Protein AF-0000000074837023 (afdb_homodimer)

Solvent-accessible surface area (backbone atoms only — not comparable to full-atom values): 20131 Å² total; per-residue (Å²): 62,35,28,20,35,27,49,53,94,82,29,24,7,16,4,21,32,37,63,45,97,86,69,46,64,49,58,41,27,22,24,38,68,49,92,62,50,49,68,52,24,35,52,50,10,46,48,52,44,51,52,53,37,54,75,68,62,51,42,69,46,55,38,35,31,54,47,59,70,60,39,35,33,75,70,62,76,37,86,73,73,54,73,86,48,37,56,49,53,55,44,47,54,58,57,54,67,73,31,82,40,77,44,74,39,74,38,59,61,86,79,41,52,58,18,43,24,36,2,46,42,24,14,68,41,58,96,73,61,57,70,45,52,76,46,78,36,73,60,68,68,64,74,53,58,86,71,58,65,73,58,88,50,54,92,53,29,59,56,50,40,31,71,66,61,72,46,75,60,90,83,50,48,76,64,48,43,46,51,44,36,60,58,46,71,71,80,62,36,29,21,35,28,47,55,95,83,29,24,8,15,3,20,32,37,63,44,96,87,68,48,64,51,59,42,27,24,24,39,68,49,92,62,51,50,69,51,23,34,52,49,9,46,46,52,44,51,53,52,37,53,75,69,61,51,44,70,46,55,40,36,31,55,49,60,69,61,39,36,34,75,70,64,76,37,86,74,73,53,74,85,49,37,58,48,53,55,43,48,54,57,57,53,67,74,32,81,40,77,45,76,39,73,38,60,62,88,79,40,52,60,17,42,23,36,2,45,43,23,15,67,42,56,96,74,60,58,70,47,50,75,46,78,36,73,60,67,68,63,73,53,58,86,72,59,66,72,61,88,49,53,92,52,30,59,56,48,40,33,70,61,60,72,47,76,62,91,84,52,47,74,65,47,43,47,51,44,36,57,56,48,69,67,89

Nearest PDB structures (foldseek):
  4e19-assembly2_B  TM=9.504E-01  e=1.879E-11  Halobacterium salinarum NRC-1
  3hst-assembly2_B  TM=9.254E-01  e=4.115E-10  Mycobacterium tuberculosis
  3aly-assembly1_A  TM=9.200E-01  e=8.902E-10  Sulfurisphaera tokodaii str. 7
  3hst-assembly4_D  TM=9.328E-01  e=3.020E-09  Mycobacterium tuberculosis
  2ehg-assembly1_A  TM=8.751E-01  e=1.828E-08  Sulfurisphaera tokodaii str. 7

InterPro domains:
  IPR002156 Ribonuclease H domain [PF13456] (14-121)
  IPR002156 Ribonuclease H domain [PS50879] (1-128)
  IPR012337 Ribonuclease H-like superfamily [SSF53098] (1-124)
  IPR036397 Ribonuclease H superfamily [G3DSA:3.30.420.10] (1-133)

Sequence (374 aa):
MYFDGASNIVGHGVGAVFISPDEKSFPITAKLSFNCTNNIAEYEACVMGLQAAIEKKYEVLEVYGDSALVIYQLRGEWETRDSKLVPYQKYISQLVEQFEKVKFQHLPREDNQIADALATLAAMFGAEVQPIIMGLRDSPAYCANVEEEVDGKPWYDDILQYMKHQQYPEHASENDKRLIRKLAIKTMYFDGASNIVGHGVGAVFISPDEKSFPITAKLSFNCTNNIAEYEACVMGLQAAIEKKYEVLEVYGDSALVIYQLRGEWETRDSKLVPYQKYISQLVEQFEKVKFQHLPREDNQIADALATLAAMFGAEVQPIIMGLRDSPAYCANVEEEVDGKPWYDDILQYMKHQQYPEHASENDKRLIRKLAIKT

Organism: Zingiber officinale (NCBI:txid94328)

Structure (mmCIF, N/CA/C/O backbone):
data_AF-0000000074837023-model_v1
#
loop_
_entity.id
_entity.type
_entity.pdbx_description
1 polymer 'RNase H type-1 domain-containing protein'
#
loop_
_atom_site.group_PDB
_atom_site.id
_atom_site.type_symbol
_atom_site.label_atom_id
_atom_site.label_alt_id
_atom_site.label_comp_id
_atom_site.label_asym_id
_atom_site.label_entity_id
_atom_site.label_seq_id
_atom_site.pdbx_PDB_ins_code
_atom_site.Cartn_x
_atom_site.Cartn_y
_atom_site.Cartn_z
_atom_site.occupancy
_atom_site.B_iso_or_equiv
_atom_site.auth_seq_id
_atom_site.auth_comp_id
_atom_site.auth_asym_id
_atom_site.auth_atom_id
_atom_site.pdbx_PDB_model_num
ATOM 1 N N . MET A 1 1 ? 9.844 -12.336 -7.59 1 95.62 1 MET A N 1
ATOM 2 C CA . MET A 1 1 ? 8.461 -11.898 -7.426 1 95.62 1 MET A CA 1
ATOM 3 C C . MET A 1 1 ? 7.977 -12.156 -6.004 1 95.62 1 MET A C 1
ATOM 5 O O . MET A 1 1 ? 8.188 -13.242 -5.457 1 95.62 1 MET A O 1
ATOM 9 N N . TYR A 1 2 ? 7.402 -11.156 -5.363 1 96.75 2 TYR A N 1
ATOM 10 C CA . TYR A 1 2 ? 6.758 -11.281 -4.059 1 96.75 2 TYR A CA 1
ATOM 11 C C . TYR A 1 2 ? 5.246 -11.18 -4.184 1 96.75 2 TYR A C 1
ATOM 13 O O . TYR A 1 2 ? 4.734 -10.359 -4.945 1 96.75 2 TYR A O 1
ATOM 21 N N . PHE A 1 3 ? 4.559 -12.039 -3.438 1 97.88 3 PHE A N 1
ATOM 22 C CA . PHE A 1 3 ? 3.104 -11.961 -3.533 1 97.88 3 PHE A CA 1
ATOM 23 C C . PHE A 1 3 ? 2.463 -12.109 -2.158 1 97.88 3 PHE A C 1
ATOM 25 O O . PHE A 1 3 ? 3.07 -12.656 -1.239 1 97.88 3 PHE A O 1
ATOM 32 N N . ASP A 1 4 ? 1.256 -11.562 -2.053 1 98.25 4 ASP A N 1
ATOM 33 C CA . ASP A 1 4 ? 0.465 -11.672 -0.832 1 98.25 4 ASP A CA 1
ATOM 34 C C . ASP A 1 4 ? -1.018 -11.445 -1.113 1 98.25 4 ASP A C 1
ATOM 36 O O . ASP A 1 4 ? -1.374 -10.766 -2.078 1 98.25 4 ASP A O 1
ATOM 40 N N . GLY A 1 5 ? -1.818 -12.109 -0.329 1 97.38 5 GLY A N 1
ATOM 41 C CA . GLY A 1 5 ? -3.254 -11.875 -0.341 1 97.38 5 GLY A CA 1
ATOM 42 C C . GLY A 1 5 ? -3.793 -11.398 0.993 1 97.38 5 GLY A C 1
ATOM 43 O O . GLY A 1 5 ? -3.23 -11.711 2.045 1 97.38 5 GLY A O 1
ATOM 44 N N . ALA A 1 6 ? -4.828 -10.641 0.851 1 95 6 ALA A N 1
ATOM 45 C CA . ALA A 1 6 ? -5.508 -10.156 2.047 1 95 6 ALA A CA 1
ATOM 46 C C . ALA A 1 6 ? -7.012 -10.391 1.957 1 95 6 ALA A C 1
ATOM 48 O O . ALA A 1 6 ? -7.633 -10.094 0.932 1 95 6 ALA A O 1
ATOM 49 N N . SER A 1 7 ? -7.535 -10.969 2.949 1 93.5 7 SER A N 1
ATOM 50 C CA . SER A 1 7 ? -8.977 -11.18 3.068 1 93.5 7 SER A CA 1
ATOM 51 C C . SER A 1 7 ? -9.492 -10.711 4.422 1 93.5 7 SER A C 1
ATOM 53 O O . SER A 1 7 ? -9.078 -11.227 5.465 1 93.5 7 SER A O 1
ATOM 55 N N . ASN A 1 8 ? -10.305 -9.719 4.379 1 85.94 8 ASN A N 1
ATOM 56 C CA . ASN A 1 8 ? -10.906 -9.188 5.598 1 85.94 8 ASN A CA 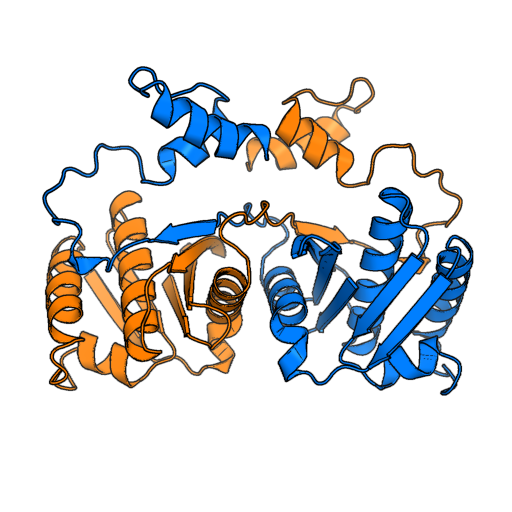1
ATOM 57 C C . ASN A 1 8 ? -12.391 -8.891 5.406 1 85.94 8 ASN A C 1
ATOM 59 O O . ASN A 1 8 ? -12.961 -9.227 4.371 1 85.94 8 ASN A O 1
ATOM 63 N N . ILE A 1 9 ? -12.992 -8.438 6.469 1 84.06 9 ILE A N 1
ATOM 64 C CA . ILE A 1 9 ? -14.422 -8.172 6.453 1 84.06 9 ILE A CA 1
ATOM 65 C C . ILE A 1 9 ? -14.734 -7.074 5.441 1 84.06 9 ILE A C 1
ATOM 67 O O . ILE A 1 9 ? -15.789 -7.094 4.801 1 84.06 9 ILE A O 1
ATOM 71 N N . VAL A 1 10 ? -13.812 -6.223 5.18 1 80.12 10 VAL A N 1
ATOM 72 C CA . VAL A 1 10 ? -14.047 -5.059 4.332 1 80.12 10 VAL A CA 1
ATOM 73 C C . VAL A 1 10 ? -13.852 -5.438 2.865 1 80.12 10 VAL A C 1
ATOM 75 O O . VAL A 1 10 ? -14.469 -4.844 1.978 1 80.12 10 VAL A O 1
ATOM 78 N N . GLY A 1 11 ? -13.023 -6.355 2.668 1 90.25 11 GLY A N 1
ATOM 79 C CA . GLY A 1 11 ? -12.789 -6.766 1.292 1 90.25 11 GLY A CA 1
ATOM 80 C C . GLY A 1 11 ? -11.633 -7.738 1.146 1 90.25 11 GLY A C 1
ATOM 81 O O . GLY A 1 11 ? -11.078 -8.203 2.143 1 90.25 11 GLY A O 1
ATOM 82 N N . HIS A 1 12 ? -11.414 -8.055 -0.143 1 93.62 12 HIS A N 1
ATOM 83 C CA . HIS A 1 12 ? -10.344 -8.977 -0.504 1 93.62 12 HIS A CA 1
ATOM 84 C C . HIS A 1 12 ? -9.453 -8.383 -1.595 1 93.62 12 HIS A C 1
ATOM 86 O O . HIS A 1 12 ? -9.953 -7.734 -2.52 1 93.62 12 HIS A O 1
ATOM 92 N N . GLY A 1 13 ? -8.203 -8.539 -1.397 1 94.62 13 GLY A N 1
ATOM 93 C CA . GLY A 1 13 ? -7.254 -7.984 -2.352 1 94.62 13 GLY A CA 1
ATOM 94 C C . GLY A 1 13 ? -5.984 -8.805 -2.475 1 94.62 13 GLY A C 1
ATOM 95 O O . GLY A 1 13 ? -5.668 -9.609 -1.596 1 94.62 13 GLY A O 1
ATOM 96 N N . VAL A 1 14 ? -5.352 -8.617 -3.615 1 95.69 14 VAL A N 1
ATOM 97 C CA . VAL A 1 14 ? -4.102 -9.328 -3.879 1 95.69 14 VAL A CA 1
ATOM 98 C C . VAL A 1 14 ? -3.029 -8.336 -4.324 1 95.69 14 VAL A C 1
ATOM 100 O O . VAL A 1 14 ? -3.342 -7.289 -4.895 1 95.69 14 VAL A O 1
ATOM 103 N N . GLY A 1 15 ? -1.823 -8.68 -3.965 1 95.44 15 GLY A N 1
ATOM 104 C CA . GLY A 1 15 ? -0.671 -7.875 -4.348 1 95.44 15 GLY A CA 1
ATOM 105 C C . GLY A 1 15 ? 0.524 -8.711 -4.766 1 95.44 15 GLY A C 1
ATOM 106 O O . GLY A 1 15 ? 0.758 -9.789 -4.215 1 95.44 15 GLY A O 1
ATOM 107 N N . ALA A 1 16 ? 1.227 -8.203 -5.766 1 94.38 16 ALA A N 1
ATOM 108 C CA . ALA A 1 16 ? 2.496 -8.797 -6.18 1 94.38 16 ALA A CA 1
ATOM 109 C C . ALA A 1 16 ? 3.469 -7.723 -6.66 1 94.38 16 ALA A C 1
ATOM 111 O O . ALA A 1 16 ? 3.049 -6.652 -7.109 1 94.38 16 ALA A O 1
ATOM 112 N N . VAL A 1 17 ? 4.758 -8 -6.469 1 92.56 17 VAL A N 1
ATOM 113 C CA . VAL A 1 17 ? 5.773 -7.066 -6.941 1 92.56 17 VAL A CA 1
ATOM 114 C C . VAL A 1 17 ? 6.941 -7.84 -7.551 1 92.56 17 VAL A C 1
ATOM 116 O O . VAL A 1 17 ? 7.414 -8.82 -6.973 1 92.56 17 VAL A O 1
ATOM 119 N N . PHE A 1 18 ? 7.273 -7.414 -8.781 1 91.38 18 PHE A N 1
ATOM 120 C CA . PHE A 1 18 ? 8.453 -7.965 -9.43 1 91.38 18 PHE A CA 1
ATOM 121 C C . PHE A 1 18 ? 9.68 -7.102 -9.156 1 91.38 18 PHE A C 1
ATOM 123 O O . PHE A 1 18 ? 9.602 -5.871 -9.211 1 91.38 18 PHE A O 1
ATOM 130 N N . ILE A 1 19 ? 10.688 -7.734 -8.805 1 87.69 19 ILE A N 1
ATOM 131 C CA . ILE A 1 19 ? 11.961 -7.035 -8.672 1 87.69 19 ILE A CA 1
ATOM 132 C C . ILE A 1 19 ? 12.938 -7.543 -9.734 1 87.69 19 ILE A C 1
ATOM 134 O O . ILE A 1 19 ? 13.289 -8.727 -9.75 1 87.69 19 ILE A O 1
ATOM 138 N N . SER A 1 20 ? 13.266 -6.609 -10.602 1 84.56 20 SER A N 1
ATOM 139 C CA . SER A 1 20 ? 14.219 -6.969 -11.648 1 84.56 20 SER A CA 1
ATOM 140 C C . SER A 1 20 ? 15.641 -7.031 -11.109 1 84.56 20 SER A C 1
ATOM 142 O O . SER A 1 20 ? 15.914 -6.57 -10 1 84.56 20 SER A O 1
ATOM 144 N N . PRO A 1 21 ? 16.516 -7.645 -11.945 1 82.5 21 PRO A N 1
ATOM 145 C CA . PRO A 1 21 ? 17.922 -7.688 -11.531 1 82.5 21 PRO A CA 1
ATOM 146 C C . PRO A 1 21 ? 18.516 -6.301 -11.312 1 82.5 21 PRO A C 1
ATOM 148 O O . PRO A 1 21 ? 19.438 -6.137 -10.5 1 82.5 21 PRO A O 1
ATOM 151 N N . ASP A 1 22 ? 18.047 -5.266 -11.953 1 78 22 ASP A N 1
ATOM 152 C CA . ASP A 1 22 ? 18.516 -3.895 -11.789 1 78 22 ASP A CA 1
ATO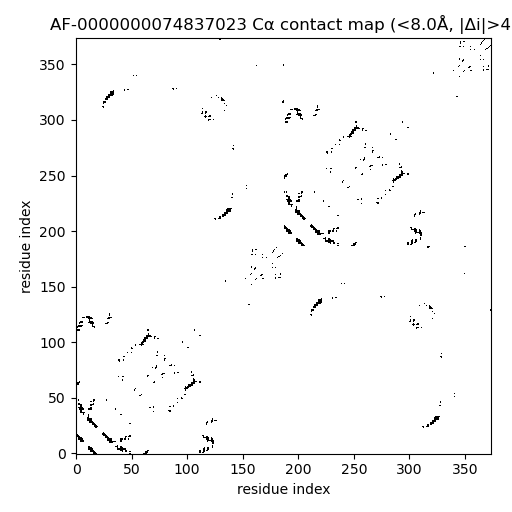M 153 C C . ASP A 1 22 ? 17.781 -3.193 -10.648 1 78 22 ASP A C 1
ATOM 155 O O . ASP A 1 22 ? 17.844 -1.968 -10.531 1 78 22 ASP A O 1
ATOM 159 N N . GLU A 1 23 ? 17.016 -3.953 -9.898 1 76 23 GLU A N 1
ATOM 160 C CA . GLU A 1 23 ? 16.375 -3.512 -8.656 1 76 23 GLU A CA 1
ATOM 161 C C . GLU A 1 23 ? 15.203 -2.578 -8.938 1 76 23 GLU A C 1
ATOM 163 O O . GLU A 1 23 ? 14.891 -1.708 -8.125 1 76 23 GLU A O 1
ATOM 168 N N . LYS A 1 24 ? 14.773 -2.725 -10.156 1 76.75 24 LYS A N 1
ATOM 169 C CA . LYS A 1 24 ? 13.523 -2.018 -10.445 1 76.75 24 LYS A CA 1
ATOM 170 C C . LYS A 1 24 ? 12.312 -2.822 -9.984 1 76.75 24 LYS A C 1
ATOM 172 O O . LYS A 1 24 ? 12.281 -4.043 -10.148 1 76.75 24 LYS A O 1
ATOM 177 N N . SER A 1 25 ? 11.43 -2.08 -9.359 1 82.94 25 SER A N 1
ATOM 178 C CA . SER A 1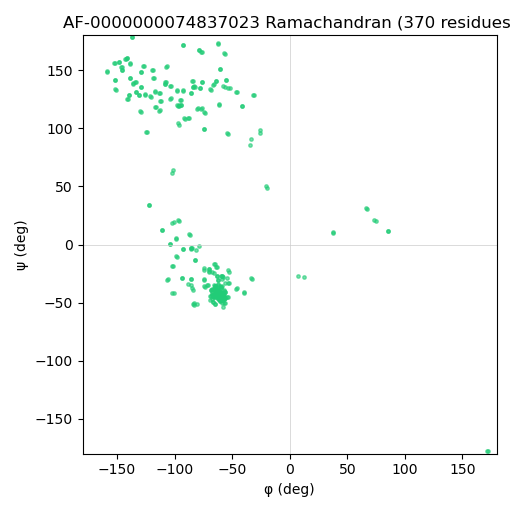 25 ? 10.242 -2.746 -8.836 1 82.94 25 SER A CA 1
ATOM 179 C C . SER A 1 25 ? 9.023 -2.488 -9.711 1 82.94 25 SER A C 1
ATOM 181 O O . SER A 1 25 ? 8.844 -1.378 -10.219 1 82.94 25 SER A O 1
ATOM 183 N N . PHE A 1 26 ? 8.242 -3.521 -9.969 1 83.44 26 PHE A N 1
ATOM 184 C CA . PHE A 1 26 ? 7.008 -3.449 -10.742 1 83.44 26 PHE A CA 1
ATOM 185 C C . PHE A 1 26 ? 5.836 -4 -9.93 1 83.44 26 PHE A C 1
ATOM 187 O O . PHE A 1 26 ? 5.605 -5.211 -9.914 1 83.44 26 PHE A O 1
ATOM 194 N N . PRO A 1 27 ? 5.09 -3.053 -9.297 1 87.25 27 PRO A N 1
ATOM 195 C CA . PRO A 1 27 ? 3.973 -3.506 -8.469 1 87.25 27 PRO A CA 1
ATOM 196 C C . PRO A 1 27 ? 2.697 -3.738 -9.273 1 87.25 27 PRO A C 1
ATOM 198 O O . PRO A 1 27 ? 2.416 -2.998 -10.219 1 87.25 27 PRO A O 1
ATOM 201 N N . ILE A 1 28 ? 1.994 -4.816 -8.883 1 87.06 28 ILE A N 1
ATOM 202 C CA . ILE A 1 28 ? 0.659 -5.07 -9.414 1 87.06 28 ILE A CA 1
ATOM 203 C C . ILE A 1 28 ? -0.287 -5.441 -8.273 1 87.06 28 ILE A C 1
ATOM 205 O O . ILE A 1 28 ? 0.116 -6.102 -7.316 1 87.06 28 ILE A O 1
ATOM 209 N N . THR A 1 29 ? -1.469 -4.934 -8.359 1 90.06 29 THR A N 1
ATOM 210 C CA . THR A 1 29 ? -2.455 -5.203 -7.316 1 90.06 29 THR A CA 1
ATOM 211 C C . THR A 1 29 ? -3.857 -5.293 -7.91 1 90.06 29 THR A C 1
ATOM 213 O O . THR A 1 29 ? -4.105 -4.797 -9.008 1 90.06 29 THR A O 1
ATOM 216 N N . ALA A 1 30 ? -4.738 -6.09 -7.184 1 88.44 30 ALA A N 1
ATOM 217 C CA . ALA A 1 30 ? -6.105 -6.246 -7.676 1 88.44 30 ALA A CA 1
ATOM 218 C C . ALA A 1 30 ? -7.074 -6.516 -6.527 1 88.44 30 ALA A C 1
ATOM 220 O O . ALA A 1 30 ? -6.734 -7.223 -5.574 1 88.44 30 ALA A O 1
ATOM 221 N N . LYS A 1 31 ? -8.211 -5.922 -6.691 1 89.06 31 LYS A N 1
ATOM 222 C CA . LYS A 1 31 ? -9.305 -6.25 -5.781 1 89.06 31 LYS A CA 1
ATOM 223 C C . LYS A 1 31 ? -10.047 -7.496 -6.238 1 89.06 31 LYS A C 1
ATOM 225 O O . LYS A 1 31 ? -10.305 -7.672 -7.434 1 89.06 31 LYS A O 1
ATOM 230 N N . LEU A 1 32 ? -10.328 -8.367 -5.289 1 90.81 32 LEU A N 1
ATOM 231 C CA . LEU A 1 32 ? -11.164 -9.531 -5.555 1 90.81 32 LEU A CA 1
ATOM 232 C C . LEU A 1 32 ? -12.625 -9.242 -5.207 1 90.81 32 LEU A C 1
ATOM 234 O O . LEU A 1 32 ? -12.953 -8.984 -4.047 1 90.81 32 LEU A O 1
ATOM 238 N N . SER A 1 33 ? -13.461 -9.336 -6.152 1 86.94 33 SER A N 1
ATOM 239 C CA . SER A 1 33 ? -14.867 -9 -5.945 1 86.94 33 SER A CA 1
ATOM 240 C C . SER A 1 33 ? -15.695 -10.242 -5.645 1 86.94 33 SER A C 1
ATOM 242 O O . SER A 1 33 ? -16.875 -10.297 -5.984 1 86.94 33 SER A O 1
ATOM 244 N N . PHE A 1 34 ? -15.109 -11.25 -5.246 1 87.88 34 PHE A N 1
ATOM 245 C CA . PHE A 1 34 ? -15.773 -12.453 -4.781 1 87.88 34 PHE A CA 1
ATOM 246 C C . PHE A 1 34 ? -15.281 -12.852 -3.396 1 87.88 34 PHE A C 1
ATOM 248 O O . PHE A 1 34 ? -14.18 -12.469 -2.992 1 87.88 34 PHE A O 1
ATOM 255 N N . ASN A 1 35 ? -16.156 -13.531 -2.711 1 89.06 35 ASN A N 1
ATOM 256 C CA . ASN A 1 35 ? -15.789 -13.953 -1.363 1 89.06 35 ASN A CA 1
ATOM 257 C C . ASN A 1 35 ? -14.688 -15.016 -1.388 1 89.06 35 ASN A C 1
ATOM 259 O O . ASN A 1 35 ? -14.719 -15.93 -2.211 1 89.06 35 ASN A O 1
ATOM 263 N N . CYS A 1 36 ? -13.75 -14.758 -0.562 1 91 36 CYS A N 1
ATOM 264 C CA . CYS A 1 36 ? -12.711 -15.781 -0.47 1 91 36 CYS A CA 1
ATOM 265 C C . CYS A 1 36 ? -12.062 -15.781 0.911 1 91 36 CYS A C 1
ATOM 267 O O . CYS A 1 36 ? -12.211 -14.82 1.668 1 91 36 CYS A O 1
ATOM 269 N N . THR A 1 37 ? -11.5 -16.922 1.252 1 93.75 37 THR A N 1
ATOM 270 C CA . THR A 1 37 ? -10.719 -17.078 2.475 1 93.75 37 THR A CA 1
ATOM 271 C C . THR A 1 37 ? -9.32 -16.5 2.291 1 93.75 37 THR A C 1
ATOM 273 O O . THR A 1 37 ? -8.914 -16.203 1.17 1 93.75 37 THR A O 1
ATOM 276 N N . ASN A 1 38 ? -8.617 -16.344 3.418 1 95.12 38 ASN A N 1
ATOM 277 C CA . ASN A 1 38 ? -7.242 -15.867 3.348 1 95.12 38 ASN A CA 1
ATOM 278 C C . ASN A 1 38 ? -6.379 -16.75 2.457 1 95.12 38 ASN A C 1
ATOM 280 O O . ASN A 1 38 ? -5.582 -16.25 1.66 1 95.12 38 ASN A O 1
ATOM 284 N N . ASN A 1 39 ? -6.578 -18.094 2.566 1 96.56 39 ASN A N 1
ATOM 285 C CA . ASN A 1 39 ? -5.809 -19.016 1.743 1 96.56 39 ASN A CA 1
ATOM 286 C C . ASN A 1 39 ? -6.113 -18.844 0.26 1 96.56 39 ASN A C 1
ATOM 288 O O . ASN A 1 39 ? -5.207 -18.859 -0.573 1 96.56 39 ASN A O 1
ATOM 292 N N . ILE A 1 40 ? -7.309 -18.656 -0.04 1 96.5 40 ILE A N 1
ATOM 293 C CA . ILE A 1 40 ? -7.703 -18.422 -1.426 1 96.5 40 ILE A CA 1
ATOM 294 C C . ILE A 1 40 ? -7.078 -17.125 -1.939 1 96.5 40 ILE A C 1
ATOM 296 O O . ILE A 1 40 ? -6.562 -17.094 -3.061 1 96.5 40 ILE A O 1
ATOM 300 N N . ALA A 1 41 ? -7.141 -16.109 -1.129 1 97.38 41 ALA A N 1
ATOM 301 C CA . ALA A 1 41 ? -6.535 -14.836 -1.523 1 97.38 41 ALA A CA 1
ATOM 302 C C . ALA A 1 41 ? -5.047 -15.008 -1.826 1 97.38 41 ALA A C 1
ATOM 304 O O . ALA A 1 41 ? -4.531 -14.422 -2.781 1 97.38 41 ALA A O 1
ATOM 305 N N . GLU A 1 42 ? -4.402 -15.742 -1.002 1 97.94 42 GLU A N 1
ATOM 306 C CA . GLU A 1 42 ? -2.982 -16 -1.225 1 97.94 42 GLU A CA 1
ATOM 307 C C . GLU A 1 42 ? -2.754 -16.719 -2.557 1 97.94 42 GLU A C 1
ATOM 309 O O . GLU A 1 42 ? -1.864 -16.344 -3.322 1 97.94 42 GLU A O 1
ATOM 314 N N . TYR A 1 43 ? -3.502 -17.719 -2.889 1 97.75 43 TYR A N 1
ATOM 315 C CA . TYR A 1 43 ? -3.408 -18.422 -4.168 1 97.75 43 TYR A CA 1
ATOM 316 C C . TYR A 1 43 ? -3.68 -17.469 -5.328 1 97.75 43 TYR A C 1
ATOM 318 O O . TYR A 1 43 ? -2.967 -17.484 -6.332 1 97.75 43 TYR A O 1
ATOM 326 N N . GLU A 1 44 ? -4.719 -16.672 -5.156 1 96.69 44 GLU A N 1
ATOM 327 C CA . GLU A 1 44 ? -5.066 -15.688 -6.176 1 96.69 44 GLU A CA 1
ATOM 328 C C . GLU A 1 44 ? -3.898 -14.75 -6.453 1 96.69 44 GLU A C 1
ATOM 330 O O . GLU A 1 44 ? -3.629 -14.406 -7.605 1 96.69 44 GLU A O 1
ATOM 335 N N . ALA A 1 45 ? -3.293 -14.305 -5.383 1 97.62 45 ALA A N 1
ATOM 336 C CA . ALA A 1 45 ? -2.15 -13.406 -5.523 1 97.62 45 ALA A CA 1
ATOM 337 C C . ALA A 1 45 ? -1.023 -14.07 -6.312 1 97.62 45 ALA A C 1
ATOM 339 O O . ALA A 1 45 ? -0.416 -13.445 -7.184 1 97.62 45 ALA A O 1
ATOM 340 N N . CYS A 1 46 ? -0.728 -15.305 -5.996 1 97.75 46 CYS A N 1
ATOM 341 C CA . CYS A 1 46 ? 0.304 -16.047 -6.703 1 97.75 46 CYS A CA 1
ATOM 342 C C . CYS A 1 46 ? -0.037 -16.188 -8.188 1 97.75 46 CYS A C 1
ATOM 344 O O . CYS A 1 46 ? 0.809 -15.93 -9.047 1 97.75 46 CYS A O 1
ATOM 346 N N . VAL A 1 47 ? -1.25 -16.516 -8.469 1 96.75 47 VAL A N 1
ATOM 347 C CA . VAL A 1 47 ? -1.702 -16.672 -9.852 1 96.75 47 VAL A CA 1
ATOM 348 C C . VAL A 1 47 ? -1.526 -15.359 -10.609 1 96.75 47 VAL A C 1
ATOM 350 O O . VAL A 1 47 ? -0.997 -15.344 -11.719 1 96.75 47 VAL A O 1
ATOM 353 N N . MET A 1 48 ? -1.972 -14.273 -9.977 1 93.94 48 MET A N 1
ATOM 354 C CA . MET A 1 48 ? -1.85 -12.969 -10.625 1 93.94 48 MET A CA 1
ATOM 355 C C . MET A 1 48 ? -0.398 -12.68 -10.992 1 93.94 48 MET A C 1
ATOM 357 O O . MET A 1 48 ? -0.115 -12.227 -12.102 1 93.94 48 MET A O 1
ATOM 361 N N . GLY A 1 49 ? 0.436 -12.938 -10.039 1 95.31 49 GLY A N 1
ATOM 362 C CA . GLY A 1 49 ? 1.852 -12.734 -10.305 1 95.31 49 GLY A CA 1
ATOM 363 C C . GLY A 1 49 ? 2.375 -13.586 -11.438 1 95.31 49 GLY A C 1
ATOM 364 O O . GLY A 1 49 ? 3.086 -13.094 -12.32 1 95.31 49 GLY A O 1
ATOM 365 N N . LEU A 1 50 ? 2.043 -14.867 -11.43 1 96 50 LEU A N 1
ATOM 366 C CA . LEU A 1 50 ? 2.51 -15.789 -12.461 1 96 50 LEU A CA 1
ATOM 367 C C . LEU A 1 50 ? 1.972 -15.383 -13.836 1 96 50 LEU A C 1
ATOM 369 O O . LEU A 1 50 ? 2.709 -15.391 -14.82 1 96 50 LEU A O 1
ATOM 373 N N . GLN A 1 51 ? 0.727 -15.031 -13.867 1 93 51 GLN A N 1
ATOM 374 C CA . GLN A 1 51 ? 0.129 -14.594 -15.125 1 93 51 GLN A CA 1
ATOM 375 C C . GLN A 1 51 ? 0.842 -13.359 -15.672 1 93 51 GLN A C 1
ATOM 377 O O . GLN A 1 51 ? 1.137 -13.289 -16.875 1 93 51 GLN A O 1
ATOM 382 N N . ALA A 1 52 ? 1.055 -12.43 -14.812 1 89.31 52 ALA A N 1
ATOM 383 C CA . ALA A 1 52 ? 1.759 -11.219 -15.227 1 89.31 52 ALA A CA 1
ATOM 384 C C . ALA A 1 52 ? 3.162 -11.547 -15.727 1 89.31 52 ALA A C 1
ATOM 386 O O . ALA A 1 52 ? 3.629 -10.961 -16.703 1 89.31 52 ALA A O 1
ATOM 387 N N . ALA A 1 53 ? 3.82 -12.438 -15.062 1 93.31 53 ALA A N 1
ATOM 388 C CA . ALA A 1 53 ? 5.168 -12.844 -15.461 1 93.31 53 ALA A CA 1
ATOM 389 C C . ALA A 1 53 ? 5.16 -13.484 -16.844 1 93.31 53 ALA A C 1
ATOM 391 O O . ALA A 1 53 ? 6.062 -13.25 -17.656 1 93.31 53 ALA A O 1
ATOM 392 N N . ILE A 1 54 ? 4.207 -14.32 -17.078 1 92.06 54 ILE A N 1
ATOM 393 C CA . ILE A 1 54 ? 4.066 -14.969 -18.375 1 92.06 54 ILE A CA 1
ATOM 394 C C . ILE A 1 54 ? 3.861 -13.914 -19.469 1 92.06 54 ILE A C 1
ATOM 396 O O . ILE A 1 54 ? 4.484 -13.977 -20.531 1 92.06 54 ILE A O 1
ATOM 400 N N . GLU A 1 55 ? 3.049 -12.945 -19.156 1 86.31 55 GLU A N 1
ATOM 401 C CA . GLU A 1 55 ? 2.787 -11.859 -20.094 1 86.31 55 GLU A CA 1
ATOM 402 C C . GLU A 1 55 ? 4.062 -11.078 -20.406 1 86.31 55 GLU A C 1
ATOM 404 O O . GLU A 1 55 ? 4.254 -10.609 -21.516 1 86.31 55 GLU A O 1
ATOM 409 N N . LYS A 1 56 ? 4.863 -10.984 -19.438 1 86.38 56 LYS A N 1
ATOM 410 C CA . LYS A 1 56 ? 6.113 -10.242 -19.594 1 86.38 56 LYS A CA 1
ATOM 411 C C . LYS A 1 56 ? 7.211 -11.133 -20.172 1 86.38 56 LYS A C 1
ATOM 413 O O . LYS A 1 56 ? 8.336 -10.68 -20.391 1 86.38 56 LYS A O 1
ATOM 418 N N . LYS A 1 57 ? 6.91 -12.391 -20.359 1 92 57 LYS A N 1
ATOM 419 C CA . LYS A 1 57 ? 7.773 -13.391 -20.969 1 92 57 LYS A CA 1
ATOM 420 C C . LYS A 1 57 ? 9.008 -13.664 -20.109 1 92 57 LYS A C 1
ATOM 422 O O . LYS A 1 57 ? 10.109 -13.844 -20.641 1 92 57 LYS A O 1
ATOM 427 N N . TYR A 1 58 ? 8.82 -13.531 -18.875 1 92 58 TYR A N 1
ATOM 428 C CA . TYR A 1 58 ? 9.883 -13.992 -17.984 1 92 58 TYR A CA 1
ATOM 429 C C . TYR A 1 58 ? 10.039 -15.508 -18.062 1 92 58 TYR A C 1
ATOM 431 O O . TYR A 1 58 ? 9.055 -16.234 -18.141 1 92 58 TYR A O 1
ATOM 439 N N . GLU A 1 59 ? 11.25 -15.977 -18.109 1 95.19 59 GLU A N 1
ATOM 440 C CA . GLU A 1 59 ? 11.508 -17.406 -18.266 1 95.19 59 GLU A CA 1
ATOM 441 C C . GLU A 1 59 ? 11.859 -18.062 -16.938 1 95.19 59 GLU A C 1
ATOM 443 O O . GLU A 1 59 ? 11.539 -19.219 -16.703 1 95.19 59 GLU A O 1
ATOM 448 N N . VAL A 1 60 ? 12.664 -17.359 -16.188 1 96.38 60 VAL A N 1
ATOM 449 C CA . VAL A 1 60 ? 13.094 -17.828 -14.883 1 96.38 60 VAL A CA 1
ATOM 450 C C . VAL A 1 60 ? 12.516 -16.938 -13.789 1 96.38 60 VAL A C 1
ATOM 452 O O . VAL A 1 60 ? 12.617 -15.711 -13.867 1 96.38 60 VAL A O 1
ATOM 455 N N . LEU A 1 61 ? 11.906 -17.562 -12.766 1 96.88 61 LEU A N 1
ATOM 456 C CA . LEU A 1 61 ? 11.211 -16.766 -11.75 1 96.88 61 LEU A CA 1
ATOM 457 C C . LEU A 1 61 ? 11.43 -17.359 -10.359 1 96.88 61 LEU A C 1
ATOM 459 O O . LEU A 1 61 ? 11.281 -18.578 -10.164 1 96.88 61 LEU A O 1
ATOM 463 N N . GLU A 1 62 ? 11.922 -16.547 -9.461 1 97.56 62 GLU A N 1
ATOM 464 C CA . GLU A 1 62 ? 11.867 -16.891 -8.039 1 97.56 62 GLU A CA 1
ATOM 465 C C . GLU A 1 62 ? 10.648 -16.266 -7.371 1 97.56 62 GLU A C 1
ATOM 467 O O . GLU A 1 62 ? 10.461 -15.055 -7.41 1 97.56 62 GLU A O 1
ATOM 472 N N . VAL A 1 63 ? 9.836 -17.109 -6.738 1 98.31 63 VAL A N 1
ATOM 473 C CA . VAL A 1 63 ? 8.555 -16.688 -6.188 1 98.31 63 VAL A CA 1
ATOM 474 C C . VAL A 1 63 ? 8.602 -16.75 -4.664 1 98.31 63 VAL A C 1
ATOM 476 O O . VAL A 1 63 ? 8.852 -17.797 -4.086 1 98.31 63 VAL A O 1
ATOM 479 N N . TYR A 1 64 ? 8.32 -15.594 -4.027 1 98.19 64 TYR A N 1
ATOM 480 C CA . TYR A 1 64 ? 8.383 -15.492 -2.574 1 98.19 64 TYR A CA 1
ATOM 481 C C . TYR A 1 64 ? 7.012 -15.172 -1.992 1 98.19 64 TYR A C 1
ATOM 483 O O . TYR A 1 64 ? 6.328 -14.258 -2.465 1 98.19 64 TYR A O 1
ATOM 491 N N . GLY A 1 65 ? 6.562 -15.867 -0.997 1 98.19 65 GLY A N 1
ATOM 492 C CA . GLY A 1 65 ? 5.348 -15.625 -0.233 1 98.19 65 GLY A CA 1
ATOM 493 C C . GLY A 1 65 ? 5.516 -15.891 1.252 1 98.19 65 GLY A C 1
ATOM 494 O O . GLY A 1 65 ? 6.418 -16.625 1.66 1 98.19 65 GLY A O 1
ATOM 495 N N . ASP A 1 66 ? 4.613 -15.32 2.07 1 97.62 66 ASP A N 1
ATOM 496 C CA . ASP A 1 66 ? 4.793 -15.484 3.508 1 97.62 66 ASP A CA 1
ATOM 497 C C . ASP A 1 66 ? 3.816 -16.516 4.066 1 97.62 66 ASP A C 1
ATOM 499 O O . ASP A 1 66 ? 3.797 -16.766 5.273 1 97.62 66 ASP A O 1
ATOM 503 N N . SER A 1 67 ? 3.008 -17.094 3.283 1 97.38 67 SER A N 1
ATOM 504 C CA . SER A 1 67 ? 2.141 -18.203 3.689 1 97.38 67 SER A CA 1
ATOM 505 C C . SER A 1 67 ? 2.844 -19.547 3.531 1 97.38 67 SER A C 1
ATOM 507 O O . SER A 1 67 ? 3.004 -20.031 2.414 1 97.38 67 SER A O 1
ATOM 509 N N . ALA A 1 68 ? 3.158 -20.109 4.637 1 96.75 68 ALA A N 1
ATOM 510 C CA . ALA A 1 68 ? 3.809 -21.406 4.602 1 96.75 68 ALA A CA 1
ATOM 511 C C . ALA A 1 68 ? 2.92 -22.453 3.924 1 96.75 68 ALA A C 1
ATOM 513 O O . ALA A 1 68 ? 3.395 -23.234 3.104 1 96.75 68 ALA A O 1
ATOM 514 N N . LEU A 1 69 ? 1.676 -22.391 4.227 1 96.81 69 LEU A N 1
ATOM 515 C CA . LEU A 1 69 ? 0.731 -23.344 3.652 1 96.81 69 LEU A CA 1
ATOM 516 C C . LEU A 1 69 ? 0.768 -23.297 2.129 1 96.81 69 LEU A C 1
ATOM 518 O O . LEU A 1 69 ? 0.943 -24.328 1.475 1 96.81 69 LEU A O 1
ATOM 522 N N . VAL A 1 70 ? 0.678 -22.188 1.569 1 97.5 70 VAL A N 1
ATOM 523 C CA . VAL A 1 70 ? 0.599 -22.016 0.122 1 97.5 70 VAL A CA 1
ATOM 524 C C . VAL A 1 70 ? 1.932 -22.391 -0.517 1 97.5 70 VAL A C 1
ATOM 526 O O . VAL A 1 70 ? 1.966 -23.141 -1.496 1 97.5 70 VAL A O 1
ATOM 529 N N . ILE A 1 71 ? 3.029 -21.938 0.077 1 98.25 71 ILE A N 1
ATOM 530 C CA . ILE A 1 71 ? 4.348 -22.172 -0.507 1 98.25 71 ILE A CA 1
ATOM 531 C C . ILE A 1 71 ? 4.672 -23.656 -0.491 1 98.25 71 ILE A C 1
ATOM 533 O O . ILE A 1 71 ? 5.102 -24.219 -1.503 1 98.25 71 ILE A O 1
ATOM 537 N N . TYR A 1 72 ? 4.434 -24.328 0.58 1 97.94 72 TYR A N 1
ATOM 538 C CA . TYR A 1 72 ? 4.812 -25.734 0.682 1 97.94 72 TYR A CA 1
ATOM 539 C C . TYR A 1 72 ? 3.869 -26.609 -0.134 1 97.94 72 TYR A C 1
ATOM 541 O O . TYR A 1 72 ? 4.273 -27.656 -0.645 1 97.94 72 TYR A O 1
ATOM 549 N N . GLN A 1 73 ? 2.676 -26.188 -0.25 1 97.69 73 GLN A N 1
ATOM 550 C CA . GLN A 1 73 ? 1.77 -26.875 -1.158 1 97.69 73 GLN A CA 1
ATOM 551 C C . GLN A 1 73 ? 2.225 -26.734 -2.607 1 97.69 73 GLN A C 1
ATOM 553 O O . GLN A 1 73 ? 2.23 -27.703 -3.363 1 97.69 73 GLN A O 1
ATOM 558 N N . LEU A 1 74 ? 2.643 -25.562 -3.002 1 97.12 74 LEU A N 1
ATOM 559 C CA . LEU A 1 74 ? 3.057 -25.312 -4.375 1 97.12 74 LEU A CA 1
ATOM 560 C C . LEU A 1 74 ? 4.375 -26.016 -4.691 1 97.12 74 LEU A C 1
ATOM 562 O O . LEU A 1 74 ? 4.645 -26.344 -5.844 1 97.12 74 LEU A O 1
ATOM 566 N N . ARG A 1 75 ? 5.148 -26.312 -3.678 1 96.69 75 ARG A N 1
ATOM 567 C CA . ARG A 1 75 ? 6.387 -27.062 -3.842 1 96.69 75 ARG A CA 1
ATOM 568 C C . ARG A 1 75 ? 6.113 -28.562 -3.904 1 96.69 75 ARG A C 1
ATOM 570 O O . ARG A 1 75 ? 7.016 -29.359 -4.18 1 96.69 75 ARG A O 1
ATOM 577 N N . GLY A 1 76 ? 4.961 -28.906 -3.557 1 95.44 76 GLY A N 1
ATOM 578 C CA . GLY A 1 76 ? 4.602 -30.312 -3.559 1 95.44 76 GLY A CA 1
ATOM 579 C C . GLY A 1 76 ? 4.988 -31.031 -2.279 1 95.44 76 GLY A C 1
ATOM 580 O O . GLY A 1 76 ? 4.934 -32.25 -2.211 1 95.44 76 GLY A O 1
ATOM 581 N N . GLU A 1 77 ? 5.355 -30.312 -1.262 1 96.31 77 GLU A N 1
ATOM 582 C CA . GLU A 1 77 ? 5.758 -30.891 0.013 1 96.31 77 GLU A CA 1
ATOM 583 C C . GLU A 1 77 ? 4.547 -31.188 0.896 1 96.31 77 GLU A C 1
ATOM 585 O O . GLU A 1 77 ? 4.562 -32.125 1.689 1 96.31 77 GLU A O 1
ATOM 590 N N . TRP A 1 78 ? 3.592 -30.297 0.873 1 96.62 78 TRP A N 1
ATOM 591 C CA . TRP A 1 78 ? 2.324 -30.516 1.566 1 96.62 78 TRP A CA 1
ATOM 592 C C . TRP A 1 78 ? 1.202 -30.797 0.575 1 96.62 78 TRP A C 1
ATOM 594 O O . TRP A 1 78 ? 1.136 -30.188 -0.493 1 96.62 78 TRP A O 1
ATOM 604 N N . GLU A 1 79 ? 0.347 -31.688 0.857 1 95.12 79 GLU A N 1
ATOM 605 C CA . GLU A 1 79 ? -0.794 -32.031 0.007 1 95.12 79 GLU A CA 1
ATOM 606 C C . GLU A 1 79 ? -1.89 -30.953 0.125 1 95.12 79 GLU A C 1
ATOM 608 O O . GLU A 1 79 ? -2.145 -30.438 1.214 1 95.12 79 GLU A O 1
ATOM 613 N N . THR A 1 80 ? -2.475 -30.656 -1.037 1 95.31 80 THR A N 1
ATOM 614 C CA . THR A 1 80 ? -3.643 -29.781 -1.044 1 95.31 80 THR A CA 1
ATOM 615 C C . THR A 1 80 ? -4.93 -30.594 -0.963 1 95.31 80 THR A C 1
ATOM 617 O O . THR A 1 80 ? -5.383 -31.141 -1.966 1 95.31 80 THR A O 1
ATOM 620 N N . ARG A 1 81 ? -5.594 -30.531 0.17 1 93.31 81 ARG A N 1
ATOM 621 C CA . ARG A 1 81 ? -6.75 -31.391 0.38 1 93.31 81 ARG A CA 1
ATOM 622 C C . ARG A 1 81 ? -8.047 -30.594 0.292 1 93.31 81 ARG A C 1
ATOM 624 O O . ARG A 1 81 ? -9.102 -31.141 -0.041 1 93.31 81 ARG A O 1
ATOM 631 N N . ASP A 1 82 ? -7.906 -29.359 0.685 1 93.88 82 ASP A N 1
ATOM 632 C CA . ASP A 1 82 ? -9.094 -28.516 0.625 1 93.88 82 ASP A CA 1
ATOM 633 C C . ASP A 1 82 ? -9.609 -28.391 -0.807 1 93.88 82 ASP A C 1
ATOM 635 O O . ASP A 1 82 ? -8.906 -27.906 -1.69 1 93.88 82 ASP A O 1
ATOM 639 N N . SER A 1 83 ? -10.82 -28.797 -1.041 1 94.56 83 SER A N 1
ATOM 640 C CA . SER A 1 83 ? -11.414 -28.844 -2.375 1 94.56 83 SER A CA 1
ATOM 641 C C . SER A 1 83 ? -11.438 -27.469 -3.014 1 94.56 83 SER A C 1
ATOM 643 O O . SER A 1 83 ? -11.414 -27.344 -4.242 1 94.56 83 SER A O 1
ATOM 645 N N . LYS A 1 84 ? -11.484 -26.469 -2.17 1 93.69 84 LYS A N 1
ATOM 646 C CA . LYS A 1 84 ? -11.531 -25.109 -2.689 1 93.69 84 LYS A CA 1
ATOM 647 C C . LYS A 1 84 ? -10.172 -24.672 -3.229 1 93.69 84 LYS A C 1
ATOM 649 O O . LYS A 1 84 ? -10.078 -23.75 -4.039 1 93.69 84 LYS A O 1
ATOM 654 N N . LEU A 1 85 ? -9.117 -25.359 -2.785 1 96.56 85 LEU A N 1
ATOM 655 C CA . LEU A 1 85 ? -7.766 -24.938 -3.146 1 96.56 85 LEU A CA 1
ATOM 656 C C . LEU A 1 85 ? -7.199 -25.828 -4.25 1 96.56 85 LEU A C 1
ATOM 658 O O . LEU A 1 85 ? -6.277 -25.422 -4.965 1 96.56 85 LEU A O 1
ATOM 662 N N . VAL A 1 86 ? -7.754 -26.969 -4.445 1 96.25 86 VAL A N 1
ATOM 663 C CA . VAL A 1 86 ? -7.246 -27.953 -5.402 1 96.25 86 VAL A CA 1
ATOM 664 C C . VAL A 1 86 ? -7.254 -27.344 -6.805 1 96.25 86 VAL A C 1
ATOM 666 O O . VAL A 1 86 ? -6.262 -27.453 -7.531 1 96.25 86 VAL A O 1
ATOM 669 N N . PRO A 1 87 ? -8.375 -26.703 -7.18 1 95.31 87 PRO A N 1
ATOM 670 C CA . PRO A 1 87 ? -8.367 -26.125 -8.523 1 95.31 87 PRO A CA 1
ATOM 671 C C . PRO A 1 87 ? -7.254 -25.094 -8.703 1 95.31 87 PRO A C 1
ATOM 673 O O . PRO A 1 87 ? -6.699 -24.953 -9.797 1 95.31 87 PRO A O 1
ATOM 676 N N . TYR A 1 88 ? -6.961 -24.328 -7.715 1 95.88 88 TYR A N 1
ATOM 677 C CA . TYR A 1 88 ? -5.879 -23.344 -7.789 1 95.88 88 TYR A CA 1
ATOM 678 C C . TYR A 1 88 ? -4.535 -24.047 -7.977 1 95.88 88 TYR A C 1
ATOM 680 O O . TYR A 1 88 ? -3.707 -23.594 -8.773 1 95.88 88 TYR A O 1
ATOM 688 N N . GLN A 1 89 ? -4.359 -25.062 -7.223 1 95.69 89 GLN A N 1
ATOM 689 C CA . GLN A 1 89 ? -3.115 -25.812 -7.32 1 95.69 89 GLN A CA 1
ATOM 690 C C . GLN A 1 89 ? -2.906 -26.344 -8.734 1 95.69 89 GLN A C 1
ATOM 692 O O . GLN A 1 89 ? -1.811 -26.234 -9.289 1 95.69 89 GLN A O 1
ATOM 697 N N . LYS A 1 90 ? -3.867 -26.922 -9.281 1 94.56 90 LYS A N 1
ATOM 698 C CA . LYS A 1 90 ? -3.799 -27.438 -10.641 1 94.56 90 LYS A CA 1
ATOM 699 C C . LYS A 1 90 ? -3.504 -26.328 -11.641 1 94.56 90 LYS A C 1
ATOM 701 O O . LYS A 1 90 ? -2.666 -26.5 -12.531 1 94.56 90 LYS A O 1
ATOM 706 N N . TYR A 1 91 ? -4.195 -25.281 -11.453 1 94.94 91 TYR A N 1
ATOM 707 C CA . TYR A 1 91 ? -4.031 -24.156 -12.359 1 94.94 91 TYR A CA 1
ATOM 708 C C . TYR A 1 91 ? -2.615 -23.594 -12.289 1 94.94 91 TYR A C 1
ATOM 710 O O . TYR A 1 91 ? -1.991 -23.344 -13.32 1 94.94 91 TYR A O 1
ATOM 718 N N . ILE A 1 92 ? -2.105 -23.422 -11.133 1 97.25 92 ILE A N 1
ATOM 719 C CA . ILE A 1 92 ? -0.762 -22.891 -10.938 1 97.25 92 ILE A CA 1
ATOM 720 C C . ILE A 1 92 ? 0.266 -23.844 -11.531 1 97.25 92 ILE A C 1
ATOM 722 O O . ILE A 1 92 ? 1.25 -23.422 -12.133 1 97.25 92 ILE A O 1
ATOM 726 N N . SER A 1 93 ? 0 -25.125 -11.367 1 95.69 93 SER A N 1
ATOM 727 C CA . SER A 1 93 ? 0.891 -26.109 -11.969 1 95.69 93 SER A CA 1
ATOM 728 C C . SER A 1 93 ? 0.97 -25.938 -13.477 1 95.69 93 SER A C 1
ATOM 730 O O . SER A 1 93 ? 2.047 -26.047 -14.07 1 95.69 93 SER A O 1
ATOM 732 N N . GLN A 1 94 ? -0.127 -25.688 -14.078 1 95.31 94 GLN A N 1
ATOM 733 C CA . GLN A 1 94 ? -0.172 -25.438 -15.516 1 95.31 94 GLN A CA 1
ATOM 734 C C . GLN A 1 94 ? 0.585 -24.172 -15.883 1 95.31 94 GLN A C 1
ATOM 736 O O . GLN A 1 94 ? 1.314 -24.141 -16.875 1 95.31 94 GLN A O 1
ATOM 741 N N . LEU A 1 95 ? 0.381 -23.125 -15.109 1 95.69 95 LEU A N 1
ATOM 742 C CA . LEU A 1 95 ? 1.076 -21.875 -15.367 1 95.69 95 LEU A CA 1
ATOM 743 C C . LEU A 1 95 ? 2.586 -22.062 -15.266 1 95.69 95 LEU A C 1
ATOM 745 O O . LEU A 1 95 ? 3.338 -21.516 -16.078 1 95.69 95 LEU A O 1
ATOM 749 N N . VAL A 1 96 ? 3.012 -22.812 -14.281 1 97.12 96 VAL A N 1
ATOM 750 C CA . VAL A 1 96 ? 4.426 -23.016 -13.992 1 97.12 96 VAL A CA 1
ATOM 751 C C . VAL A 1 96 ? 5.105 -23.703 -15.18 1 97.12 96 VAL A C 1
ATOM 753 O O . VAL A 1 96 ? 6.277 -23.438 -15.461 1 97.12 96 VAL A O 1
ATOM 756 N N . GLU A 1 97 ? 4.387 -24.5 -15.898 1 96.31 97 GLU A N 1
ATOM 757 C CA . GLU A 1 97 ? 4.926 -25.219 -17.047 1 96.31 97 GLU A CA 1
ATOM 758 C C . GLU A 1 97 ? 5.344 -24.266 -18.156 1 96.31 97 GLU A C 1
ATOM 760 O O . GLU A 1 97 ? 6.094 -24.641 -19.062 1 96.31 97 GLU A O 1
ATOM 765 N N . GLN A 1 98 ? 4.887 -23.078 -18.094 1 95.31 98 GLN A N 1
ATOM 766 C CA . GLN A 1 98 ? 5.188 -22.094 -19.141 1 95.31 98 GLN A CA 1
ATOM 767 C C . GLN A 1 98 ? 6.523 -21.406 -18.875 1 95.31 98 GLN A C 1
ATOM 769 O O . GLN A 1 98 ? 6.988 -20.609 -19.703 1 95.31 98 GLN A O 1
ATOM 774 N N . PHE A 1 99 ? 7.133 -21.703 -17.844 1 97.12 99 PHE A N 1
ATOM 775 C CA . PHE A 1 99 ? 8.43 -21.156 -17.484 1 97.12 99 PHE A CA 1
ATOM 776 C C . PHE A 1 99 ? 9.531 -22.188 -17.641 1 97.12 99 PHE A C 1
ATOM 778 O O . PHE A 1 99 ? 9.273 -23.391 -17.594 1 97.12 99 PHE A O 1
ATOM 785 N N . GLU A 1 100 ? 10.727 -21.688 -17.891 1 97.88 100 GLU A N 1
ATOM 786 C CA . GLU A 1 100 ? 11.883 -22.562 -17.844 1 97.88 100 GLU A CA 1
ATOM 787 C C . GLU A 1 100 ? 12.156 -23.062 -16.422 1 97.88 100 GLU A C 1
ATOM 789 O O . GLU A 1 100 ? 12.445 -24.25 -16.219 1 97.88 100 GLU A O 1
ATOM 794 N N . LYS A 1 101 ? 12.07 -22.156 -15.547 1 97.62 101 LYS A N 1
ATOM 795 C CA . LYS A 1 101 ? 12.336 -22.484 -14.148 1 97.62 101 LYS A CA 1
ATOM 796 C C . LYS A 1 101 ? 11.555 -21.578 -13.203 1 97.62 101 LYS A C 1
ATOM 798 O O . LYS A 1 101 ? 11.523 -20.359 -13.398 1 97.62 101 LYS A O 1
ATOM 803 N N . VAL A 1 102 ? 10.922 -22.188 -12.211 1 98 102 VAL A N 1
ATOM 804 C CA . VAL A 1 102 ? 10.25 -21.453 -11.141 1 98 102 VAL A CA 1
ATOM 805 C C . VAL A 1 102 ? 10.625 -22.047 -9.789 1 98 102 VAL A C 1
ATOM 807 O O . VAL A 1 102 ? 10.625 -23.266 -9.609 1 98 102 VAL A O 1
ATOM 810 N N . LYS A 1 103 ? 11.008 -21.234 -8.859 1 98.12 103 LYS A N 1
ATOM 811 C CA . LYS A 1 103 ? 11.305 -21.656 -7.492 1 98.12 103 LYS A CA 1
ATOM 812 C C . LYS A 1 103 ? 10.414 -20.938 -6.488 1 98.12 103 LYS A C 1
ATOM 814 O O . LYS A 1 103 ? 10.344 -19.703 -6.488 1 98.12 103 LYS A O 1
ATOM 819 N N . PHE A 1 104 ? 9.766 -21.688 -5.668 1 98.44 104 PHE A N 1
ATOM 820 C CA . PHE A 1 104 ? 8.93 -21.141 -4.613 1 98.44 104 PHE A CA 1
ATOM 821 C C . PHE A 1 104 ? 9.68 -21.109 -3.285 1 98.44 104 PHE A C 1
ATOM 823 O O . PHE A 1 104 ? 10.25 -22.109 -2.869 1 98.44 104 PHE A O 1
ATOM 830 N N . GLN A 1 105 ? 9.617 -19.984 -2.609 1 98.06 105 GLN A N 1
ATOM 831 C CA . GLN A 1 105 ? 10.344 -19.828 -1.353 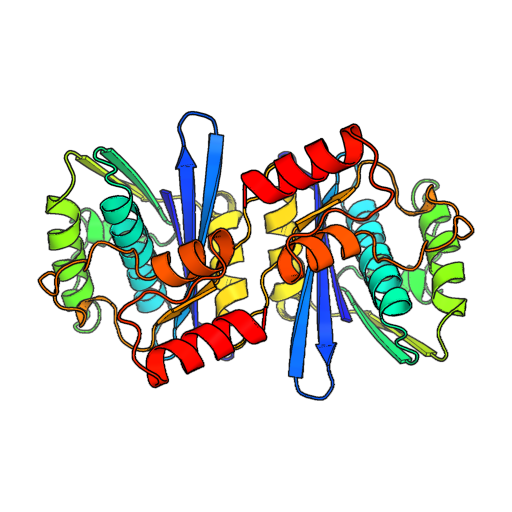1 98.06 105 GLN A CA 1
ATOM 832 C C . GLN A 1 105 ? 9.477 -19.156 -0.297 1 98.06 105 GLN A C 1
ATOM 834 O O . GLN A 1 105 ? 8.75 -18.203 -0.599 1 98.06 105 GLN A O 1
ATOM 839 N N . HIS A 1 106 ? 9.586 -19.688 0.916 1 97.75 106 HIS A N 1
ATOM 840 C CA . HIS A 1 106 ? 8.859 -19.109 2.041 1 97.75 106 HIS A CA 1
ATOM 841 C C . HIS A 1 106 ? 9.648 -17.969 2.676 1 97.75 106 HIS A C 1
ATOM 843 O O . HIS A 1 106 ? 10.852 -18.094 2.93 1 97.75 106 HIS A O 1
ATOM 849 N N . LEU A 1 107 ? 8.969 -16.891 2.848 1 95.81 107 LEU A N 1
ATOM 850 C CA . LEU A 1 107 ? 9.555 -15.703 3.455 1 95.81 107 LEU A CA 1
ATOM 851 C C . LEU A 1 107 ? 8.836 -15.336 4.746 1 95.81 107 LEU A C 1
ATOM 853 O O . LEU A 1 107 ? 7.613 -15.484 4.844 1 95.81 107 LEU A O 1
ATOM 857 N N . PRO A 1 108 ? 9.664 -14.852 5.723 1 95 108 PRO A N 1
ATOM 858 C CA . PRO A 1 108 ? 8.977 -14.281 6.883 1 95 108 PRO A CA 1
ATOM 859 C C . PRO A 1 108 ? 8.086 -13.094 6.516 1 95 108 PRO A C 1
ATOM 861 O O . PRO A 1 108 ? 8.406 -12.336 5.594 1 95 108 PRO A O 1
ATOM 864 N N . ARG A 1 109 ? 7.047 -12.906 7.289 1 91.31 109 ARG A N 1
ATOM 865 C CA . ARG A 1 109 ? 6.078 -11.844 7.023 1 91.31 109 ARG A CA 1
ATOM 866 C C . ARG A 1 109 ? 6.766 -10.484 6.969 1 91.31 109 ARG A C 1
ATOM 868 O O . ARG A 1 109 ? 6.422 -9.641 6.137 1 91.31 109 ARG A O 1
ATOM 875 N N . GLU A 1 110 ? 7.727 -10.234 7.836 1 89.06 110 GLU A N 1
ATOM 876 C CA . GLU A 1 110 ? 8.422 -8.953 7.949 1 89.06 110 GLU A CA 1
ATOM 877 C C . GLU A 1 110 ? 9.195 -8.641 6.676 1 89.06 110 GLU A C 1
ATOM 879 O O . GLU A 1 110 ? 9.516 -7.477 6.406 1 89.06 110 GLU A O 1
ATOM 884 N N . ASP A 1 111 ? 9.477 -9.656 5.855 1 92.25 111 ASP A N 1
ATOM 885 C CA . ASP A 1 111 ? 10.25 -9.477 4.629 1 92.25 111 ASP A CA 1
ATOM 886 C C . ASP A 1 111 ? 9.328 -9.375 3.414 1 92.25 111 ASP A C 1
ATOM 888 O O . ASP A 1 111 ? 9.797 -9.297 2.277 1 92.25 111 ASP A O 1
ATOM 892 N N . ASN A 1 112 ? 8.023 -9.352 3.621 1 95.12 112 ASN A N 1
ATOM 893 C CA . ASN A 1 112 ? 7.047 -9.312 2.537 1 95.12 112 ASN A CA 1
ATOM 894 C C . ASN A 1 112 ? 6.137 -8.094 2.645 1 95.12 112 ASN A C 1
ATOM 896 O O . ASN A 1 112 ? 4.965 -8.148 2.268 1 95.12 112 ASN A O 1
ATOM 900 N N . GLN A 1 113 ? 6.668 -7.051 3.115 1 91.88 113 GLN A N 1
ATOM 901 C CA . GLN A 1 113 ? 5.883 -5.879 3.479 1 91.88 113 GLN A CA 1
ATOM 902 C C . GLN A 1 113 ? 5.266 -5.223 2.246 1 91.88 113 GLN A C 1
ATOM 904 O O . GLN A 1 113 ? 4.133 -4.742 2.291 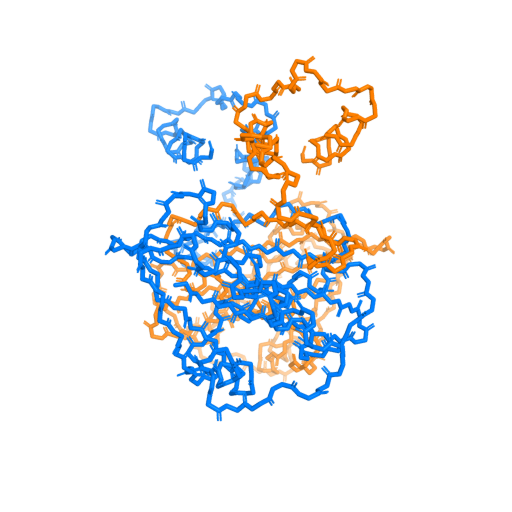1 91.88 113 GLN A O 1
ATOM 909 N N . ILE A 1 114 ? 5.996 -5.199 1.169 1 91.06 114 ILE A N 1
ATOM 910 C CA . ILE A 1 114 ? 5.512 -4.527 -0.032 1 91.06 114 ILE A CA 1
ATOM 911 C C . ILE A 1 114 ? 4.273 -5.246 -0.565 1 91.06 114 ILE A C 1
ATOM 913 O O . ILE A 1 114 ? 3.238 -4.621 -0.798 1 91.06 114 ILE A O 1
ATOM 917 N N . ALA A 1 115 ? 4.383 -6.531 -0.728 1 95.06 115 ALA A N 1
ATOM 918 C CA . ALA A 1 115 ? 3.25 -7.305 -1.231 1 95.06 115 ALA A CA 1
ATOM 919 C C . ALA A 1 115 ? 2.064 -7.227 -0.273 1 95.06 115 ALA A C 1
ATOM 921 O O . ALA A 1 115 ? 0.915 -7.129 -0.706 1 95.06 115 ALA A O 1
ATOM 922 N N . ASP A 1 116 ? 2.387 -7.258 0.978 1 95.44 116 ASP A N 1
ATOM 923 C CA . ASP A 1 116 ? 1.346 -7.129 1.993 1 95.44 116 ASP A CA 1
ATOM 924 C C . ASP A 1 116 ? 0.632 -5.785 1.88 1 95.44 116 ASP A C 1
ATOM 926 O O . ASP A 1 116 ? -0.597 -5.719 1.947 1 95.44 116 ASP A O 1
ATOM 930 N N . ALA A 1 117 ? 1.407 -4.777 1.765 1 93.44 117 ALA A N 1
ATOM 931 C CA . ALA A 1 117 ? 0.835 -3.441 1.615 1 93.44 117 ALA A CA 1
ATOM 932 C C . ALA A 1 117 ? -0.042 -3.355 0.369 1 93.44 117 ALA A C 1
ATOM 934 O O . ALA A 1 117 ? -1.139 -2.793 0.411 1 93.44 117 ALA A O 1
ATOM 935 N N . LEU A 1 118 ? 0.453 -3.83 -0.716 1 92.06 118 LEU A N 1
ATOM 936 C CA . LEU A 1 118 ? -0.3 -3.824 -1.966 1 92.06 118 LEU A CA 1
ATOM 937 C C . LEU A 1 118 ? -1.627 -4.559 -1.804 1 92.06 118 LEU A C 1
ATOM 939 O O . LEU A 1 118 ? -2.668 -4.07 -2.248 1 92.06 118 LEU A O 1
ATOM 943 N N . ALA A 1 119 ? -1.589 -5.699 -1.222 1 94.88 119 ALA A N 1
ATOM 944 C CA . ALA A 1 119 ? -2.793 -6.496 -1.001 1 94.88 119 ALA A CA 1
ATOM 945 C C . ALA A 1 119 ? -3.783 -5.758 -0.106 1 94.88 119 ALA A C 1
ATOM 947 O O . ALA A 1 119 ? -4.988 -5.758 -0.369 1 94.88 119 ALA A O 1
ATOM 948 N N . THR A 1 120 ? -3.273 -5.207 0.881 1 92 120 THR A N 1
ATOM 949 C CA . THR A 1 120 ? -4.098 -4.461 1.828 1 92 120 THR A CA 1
ATOM 950 C C . THR A 1 120 ? -4.801 -3.299 1.135 1 92 120 THR A C 1
ATOM 952 O O . THR A 1 120 ? -6.004 -3.1 1.314 1 92 120 THR A O 1
ATOM 955 N N . LEU A 1 121 ? -4.055 -2.561 0.394 1 89.31 121 LEU A N 1
ATOM 956 C CA . LEU A 1 121 ? -4.637 -1.433 -0.328 1 89.31 121 LEU A CA 1
ATOM 957 C C . LEU A 1 121 ? -5.758 -1.896 -1.251 1 89.31 121 LEU A C 1
ATOM 959 O O . LEU A 1 121 ? -6.836 -1.296 -1.277 1 89.31 121 LEU A O 1
ATOM 963 N N . ALA A 1 122 ? -5.504 -2.938 -1.932 1 90.44 122 ALA A N 1
ATOM 964 C CA . ALA A 1 122 ? -6.504 -3.455 -2.861 1 90.44 122 ALA A CA 1
ATOM 965 C C . ALA A 1 122 ? -7.762 -3.9 -2.123 1 90.44 122 ALA A C 1
ATOM 967 O O . ALA A 1 122 ? -8.875 -3.699 -2.607 1 90.44 122 ALA A O 1
ATOM 968 N N . ALA A 1 123 ? -7.543 -4.496 -1.033 1 90.25 123 ALA A N 1
ATOM 969 C CA . ALA A 1 123 ? -8.664 -5.004 -0.253 1 90.25 123 ALA A CA 1
ATOM 970 C C . ALA A 1 123 ? -9.539 -3.859 0.255 1 90.25 123 ALA A C 1
ATOM 972 O O . ALA A 1 123 ? -10.758 -4 0.356 1 90.25 123 ALA A O 1
ATOM 973 N N . MET A 1 124 ? -8.93 -2.824 0.566 1 83.62 124 MET A N 1
ATOM 974 C CA . MET A 1 124 ? -9.633 -1.764 1.288 1 83.62 124 MET A CA 1
ATOM 975 C C . MET A 1 124 ? -10.195 -0.729 0.322 1 83.62 124 MET A C 1
ATOM 977 O O . MET A 1 124 ? -11.141 -0.011 0.659 1 83.62 124 MET A O 1
ATOM 981 N N . PHE A 1 125 ? -9.508 -0.601 -0.788 1 76.94 125 PHE A N 1
ATOM 982 C CA . PHE A 1 125 ? -10.008 0.377 -1.748 1 76.94 125 PHE A CA 1
ATOM 983 C C . PHE A 1 125 ? -11.195 -0.181 -2.523 1 76.94 125 PHE A C 1
ATOM 985 O O . PHE A 1 125 ? -11.281 -1.392 -2.74 1 76.94 125 PHE A O 1
ATOM 992 N N . GLY A 1 126 ? -12.133 0.613 -2.627 1 64.5 126 GLY A N 1
ATOM 993 C CA . GLY A 1 126 ? -13.258 0.203 -3.445 1 64.5 126 GLY A CA 1
ATOM 994 C C . GLY A 1 126 ? -12.898 -0.022 -4.898 1 64.5 126 GLY A C 1
ATOM 995 O O . GLY A 1 126 ? -11.727 0.066 -5.27 1 64.5 126 GLY A O 1
ATOM 996 N N . ALA A 1 127 ? -13.852 -0.538 -5.711 1 57.38 127 ALA A N 1
ATOM 997 C CA . ALA A 1 127 ? -13.688 -0.878 -7.121 1 57.38 127 ALA A CA 1
ATOM 998 C C . ALA A 1 127 ? -13.148 0.308 -7.914 1 57.38 127 ALA A C 1
ATOM 1000 O O . ALA A 1 127 ? -12.492 0.128 -8.945 1 57.38 127 ALA A O 1
ATOM 1001 N N . GLU A 1 128 ? -13.398 1.519 -7.258 1 54.41 128 GLU A N 1
ATOM 1002 C CA . GLU A 1 128 ? -12.961 2.709 -7.98 1 54.41 128 GLU A CA 1
ATOM 1003 C C . GLU A 1 128 ? -11.656 3.254 -7.41 1 54.41 128 GLU A C 1
ATOM 1005 O O . GLU A 1 128 ? -11.664 3.99 -6.422 1 54.41 128 GLU A O 1
ATOM 1010 N N . VAL A 1 129 ? -10.664 2.406 -7.496 1 53.19 129 VAL A N 1
ATOM 1011 C CA . VAL A 1 129 ? -9.453 2.932 -6.871 1 53.19 129 VAL A CA 1
ATOM 1012 C C . VAL A 1 129 ? -8.758 3.904 -7.824 1 53.19 129 VAL A C 1
ATOM 1014 O O . VAL A 1 129 ? -8.617 3.619 -9.016 1 53.19 129 VAL A O 1
ATOM 1017 N N . GLN A 1 130 ? -8.672 5.145 -7.391 1 57.88 130 GLN A N 1
ATOM 1018 C CA . GLN A 1 130 ? -7.855 6.117 -8.117 1 57.88 130 GLN A CA 1
ATOM 1019 C C . GLN A 1 130 ? -6.379 5.73 -8.086 1 57.88 130 GLN A C 1
ATOM 1021 O O . GLN A 1 130 ? -5.922 5.074 -7.148 1 57.88 130 GLN A O 1
ATOM 1026 N N . PRO A 1 131 ? -5.73 5.941 -9.203 1 61 131 PRO A N 1
ATOM 1027 C CA . PRO A 1 131 ? -4.293 5.68 -9.195 1 61 131 PRO A CA 1
ATOM 1028 C C . PRO A 1 131 ? -3.592 6.262 -7.969 1 61 131 PRO A C 1
ATOM 1030 O O . PRO A 1 131 ? -3.961 7.34 -7.496 1 61 131 PRO A O 1
ATOM 1033 N N . ILE A 1 132 ? -2.832 5.391 -7.402 1 67.25 132 ILE A N 1
ATOM 1034 C CA . ILE A 1 132 ? -2.016 5.883 -6.297 1 67.25 132 ILE A CA 1
ATOM 1035 C C . ILE A 1 132 ? -0.824 6.668 -6.844 1 67.25 132 ILE A C 1
ATOM 1037 O O . ILE A 1 132 ? -0.028 6.137 -7.621 1 67.25 132 ILE A O 1
ATOM 1041 N N . ILE A 1 133 ? -0.808 8 -6.492 1 62.12 133 ILE A N 1
ATOM 1042 C CA . ILE A 1 133 ? 0.28 8.867 -6.938 1 62.12 133 ILE A CA 1
ATOM 1043 C C . ILE A 1 133 ? 1.335 8.977 -5.84 1 62.12 133 ILE A C 1
ATOM 1045 O O . ILE A 1 133 ? 1.038 9.406 -4.727 1 62.12 133 ILE A O 1
ATOM 1049 N N . MET A 1 134 ? 2.541 8.531 -6.246 1 72.75 134 MET A N 1
ATOM 1050 C CA . MET A 1 134 ? 3.631 8.617 -5.277 1 72.75 134 MET A CA 1
ATOM 1051 C C . MET A 1 134 ? 4.473 9.867 -5.516 1 72.75 134 MET A C 1
ATOM 1053 O O . MET A 1 134 ? 4.949 10.094 -6.629 1 72.75 134 MET A O 1
ATOM 1057 N N . GLY A 1 135 ? 4.551 10.781 -4.484 1 71.94 135 GLY A N 1
ATOM 1058 C CA . GLY A 1 135 ? 5.406 11.953 -4.547 1 71.94 135 GLY A CA 1
ATOM 1059 C C . GLY A 1 135 ? 6.777 11.734 -3.938 1 71.94 135 GLY A C 1
ATOM 1060 O O . GLY A 1 135 ? 7.113 10.609 -3.543 1 71.94 135 GLY A O 1
ATOM 1061 N N . LEU A 1 136 ? 7.629 12.75 -4.145 1 79.12 136 LEU A N 1
ATOM 1062 C CA . LEU A 1 136 ? 8.953 12.75 -3.529 1 79.12 136 LEU A CA 1
ATOM 1063 C C . LEU A 1 136 ? 9.172 14.031 -2.727 1 79.12 136 LEU A C 1
ATOM 1065 O O . LEU A 1 136 ? 8.867 15.125 -3.197 1 79.12 136 LEU A O 1
ATOM 1069 N N . ARG A 1 137 ? 9.594 13.859 -1.497 1 80.81 137 ARG A N 1
ATOM 1070 C CA . ARG A 1 137 ? 9.977 14.992 -0.66 1 80.81 137 ARG A CA 1
ATOM 1071 C C . ARG A 1 137 ? 11.453 14.93 -0.289 1 80.81 137 ARG A C 1
ATOM 1073 O O . ARG A 1 137 ? 11.898 13.969 0.352 1 80.81 137 ARG A O 1
ATOM 1080 N N . ASP A 1 138 ? 12.164 15.961 -0.728 1 83.56 138 ASP A N 1
ATOM 1081 C CA . ASP A 1 138 ? 13.617 15.914 -0.575 1 83.56 138 ASP A CA 1
ATOM 1082 C C . ASP A 1 138 ? 14.07 16.703 0.646 1 83.56 138 ASP A C 1
ATOM 1084 O O . ASP A 1 138 ? 15.258 16.734 0.972 1 83.56 138 ASP A O 1
ATOM 1088 N N . SER A 1 139 ? 13.109 17.484 1.248 1 84.44 139 SER A N 1
ATOM 1089 C CA . SER A 1 139 ? 13.391 18.25 2.457 1 84.44 139 SER A CA 1
ATOM 1090 C C . SER A 1 139 ? 12.195 18.266 3.4 1 84.44 139 SER A C 1
ATOM 1092 O O . SER A 1 139 ? 11.062 18.016 2.977 1 84.44 139 SER A O 1
ATOM 1094 N N . PRO A 1 140 ? 12.547 18.562 4.672 1 84.94 140 PRO A N 1
ATOM 1095 C CA . PRO A 1 140 ? 11.43 18.609 5.613 1 84.94 140 PRO A CA 1
ATOM 1096 C C . PRO A 1 140 ? 10.328 19.578 5.18 1 84.94 140 PRO A C 1
ATOM 1098 O O . PRO A 1 140 ? 10.625 20.641 4.613 1 84.94 140 PRO A O 1
ATOM 1101 N N . ALA A 1 141 ? 9.141 19.219 5.391 1 85.38 141 ALA A N 1
ATOM 1102 C CA . ALA A 1 141 ? 7.98 19.953 4.906 1 85.38 141 ALA A CA 1
ATOM 1103 C C . ALA A 1 141 ? 7.957 21.375 5.473 1 85.38 141 ALA A C 1
ATOM 1105 O O . ALA A 1 141 ? 7.492 22.297 4.812 1 85.38 141 ALA A O 1
ATOM 1106 N N . TYR A 1 142 ? 8.414 21.5 6.766 1 81.88 142 TYR A N 1
ATOM 1107 C CA . TYR A 1 142 ? 8.297 22.812 7.418 1 81.88 142 TYR A CA 1
ATOM 1108 C C . TYR A 1 142 ? 9.266 23.812 6.793 1 81.88 142 TYR A C 1
ATOM 1110 O O . TYR A 1 142 ? 9.172 25.016 7.055 1 81.88 142 TYR A O 1
ATOM 1118 N N . CYS A 1 143 ? 10.297 23.375 6.133 1 79.25 143 CYS A N 1
ATOM 1119 C CA . CYS A 1 143 ? 11.219 24.266 5.434 1 79.25 143 CYS A CA 1
ATOM 1120 C C . CYS A 1 143 ? 10.523 24.938 4.254 1 79.25 143 CYS A C 1
ATOM 1122 O O . CYS A 1 143 ? 11.031 25.922 3.719 1 79.25 143 CYS A O 1
ATOM 1124 N N . ALA A 1 144 ? 9.484 24.391 3.711 1 61.56 144 ALA A N 1
ATOM 1125 C CA . ALA A 1 144 ? 8.758 24.984 2.596 1 61.56 144 ALA A CA 1
ATOM 1126 C C . ALA A 1 144 ? 7.922 26.172 3.057 1 61.56 144 ALA A C 1
ATOM 1128 O O . ALA A 1 144 ? 7.41 26.188 4.176 1 61.56 144 ALA A O 1
ATOM 1129 N N . ASN A 1 145 ? 8.523 27.438 2.811 1 50.12 145 ASN A N 1
ATOM 1130 C CA . ASN A 1 145 ? 7.816 28.641 3.232 1 50.12 145 ASN A CA 1
ATOM 1131 C C . ASN A 1 145 ? 6.32 28.547 2.947 1 50.12 145 ASN A C 1
ATOM 1133 O O . ASN A 1 145 ? 5.918 28.125 1.865 1 50.12 145 ASN A O 1
ATOM 1137 N N . VAL A 1 146 ? 5.484 28.641 4.109 1 46.44 146 VAL A N 1
ATOM 1138 C CA . VAL A 1 146 ? 4.039 28.766 3.938 1 46.44 146 VAL A CA 1
ATOM 1139 C C . VAL A 1 146 ? 3.729 29.688 2.768 1 46.44 146 VAL A C 1
ATOM 1141 O O . VAL A 1 146 ? 2.795 29.438 1.999 1 46.44 146 VAL A O 1
ATOM 1144 N N . GLU A 1 147 ? 4.5 30.781 2.697 1 40.56 147 GLU A N 1
ATOM 1145 C CA . GLU A 1 147 ? 4.266 31.875 1.762 1 40.56 147 GLU A CA 1
ATOM 1146 C C . GLU A 1 147 ? 4.594 31.469 0.331 1 40.56 147 GLU A C 1
ATOM 1148 O O . GLU A 1 147 ? 4.375 32.219 -0.61 1 40.56 147 GLU A O 1
ATOM 1153 N N . GLU A 1 148 ? 5.52 30.703 0.207 1 39.41 148 GLU A N 1
ATOM 1154 C CA . GLU A 1 148 ? 5.711 30.469 -1.22 1 39.41 148 GLU A CA 1
ATOM 1155 C C . GLU A 1 148 ? 4.414 30 -1.876 1 39.41 148 GLU A C 1
ATOM 1157 O O . GLU A 1 148 ? 3.811 29.016 -1.44 1 39.41 148 GLU A O 1
ATOM 1162 N N . GLU A 1 149 ? 3.756 30.891 -2.41 1 33.47 149 GLU A N 1
ATOM 1163 C CA . GLU A 1 149 ? 2.504 30.891 -3.164 1 33.47 149 GLU A CA 1
ATOM 1164 C C . GLU A 1 149 ? 2.264 29.547 -3.84 1 33.47 149 GLU A C 1
ATOM 1166 O O . GLU A 1 149 ? 3.166 29 -4.469 1 33.47 149 GLU A O 1
ATOM 1171 N N . VAL A 1 150 ? 1.439 28.703 -3.111 1 37.91 150 VAL A N 1
ATOM 1172 C CA . VAL A 1 150 ? 0.75 27.656 -3.869 1 37.91 150 VAL A CA 1
ATOM 1173 C C . VAL A 1 150 ? 0.697 28.047 -5.348 1 37.91 150 VAL A C 1
ATOM 1175 O O . VAL A 1 150 ? -0.065 28.938 -5.734 1 37.91 150 VAL A O 1
ATOM 1178 N N . ASP A 1 151 ? 1.62 28.391 -5.949 1 39.19 151 ASP A N 1
ATOM 1179 C CA . ASP A 1 151 ? 1.317 28.516 -7.371 1 39.19 151 ASP A CA 1
ATOM 1180 C C . ASP A 1 151 ? 0.304 27.469 -7.816 1 39.19 151 ASP A C 1
ATOM 1182 O O . ASP A 1 151 ? 0.399 26.297 -7.422 1 39.19 151 ASP A O 1
ATOM 1186 N N . GLY A 1 152 ? -1.052 27.797 -7.762 1 41.56 152 GLY A N 1
ATOM 1187 C CA . GLY A 1 152 ? -2.352 27.172 -7.992 1 41.56 152 GLY A CA 1
ATOM 1188 C C . GLY A 1 152 ? -2.27 25.688 -8.258 1 41.56 152 GLY A C 1
ATOM 1189 O O . GLY A 1 152 ? -3.291 25.031 -8.5 1 41.56 152 GLY A O 1
ATOM 1190 N N . LYS A 1 153 ? -1.149 25.281 -8.781 1 42.25 153 LYS A N 1
ATOM 1191 C CA . LYS A 1 153 ? -1.222 23.891 -9.219 1 42.25 153 LYS A CA 1
ATOM 1192 C C . LYS A 1 153 ? -0.656 22.938 -8.164 1 42.25 153 LYS A C 1
ATOM 1194 O O . LYS A 1 153 ? 0.4 23.219 -7.586 1 42.25 153 LYS A O 1
ATOM 1199 N N . PRO A 1 154 ? -1.357 22.344 -7.527 1 41.72 154 PRO A N 1
ATOM 1200 C CA . PRO A 1 154 ? -0.861 21.312 -6.598 1 41.72 154 PRO A CA 1
ATOM 1201 C C . PRO A 1 154 ? 0.417 20.641 -7.09 1 41.72 154 PRO A C 1
ATOM 1203 O O . PRO A 1 154 ? 0.67 20.594 -8.297 1 41.72 154 PRO A O 1
ATOM 1206 N N . TRP A 1 155 ? 1.413 20.594 -6.242 1 41.16 155 TRP A N 1
ATOM 1207 C CA . TRP A 1 155 ? 2.682 19.969 -6.609 1 41.16 155 TRP A CA 1
ATOM 1208 C C . TRP A 1 155 ? 2.461 18.797 -7.555 1 41.16 155 TRP A C 1
ATOM 1210 O O . TRP A 1 155 ? 3.355 18.438 -8.32 1 41.16 155 TRP A O 1
ATOM 1220 N N . TYR A 1 156 ? 1.315 18.219 -7.379 1 40.88 156 TYR A N 1
ATOM 1221 C CA . TYR A 1 156 ? 0.979 17.094 -8.242 1 40.88 156 TYR A CA 1
ATOM 1222 C C . TYR A 1 156 ? 0.206 17.562 -9.469 1 40.88 156 TYR A C 1
ATOM 1224 O O . TYR A 1 156 ? -0.191 16.75 -10.312 1 40.88 156 TYR A O 1
ATOM 1232 N N . ASP A 1 157 ? -0.049 18.828 -9.422 1 46.06 157 ASP A N 1
ATOM 1233 C CA . ASP A 1 157 ? -0.871 19.375 -10.508 1 46.06 157 ASP A CA 1
ATOM 1234 C C . ASP A 1 157 ? -0.283 19.016 -11.867 1 46.06 157 ASP A C 1
ATOM 1236 O O . ASP A 1 157 ? -1.014 18.641 -12.789 1 46.06 157 ASP A O 1
ATOM 1240 N N . ASP A 1 158 ? 0.901 19.203 -11.883 1 43.97 158 ASP A N 1
ATOM 1241 C CA . ASP A 1 158 ? 1.573 18.906 -13.148 1 43.97 158 ASP A CA 1
ATOM 1242 C C . ASP A 1 158 ? 1.44 17.422 -13.492 1 43.97 158 ASP A C 1
ATOM 1244 O O . ASP A 1 158 ? 1.277 17.062 -14.664 1 43.97 158 ASP A O 1
ATOM 1248 N N . ILE A 1 159 ? 1.574 16.703 -12.555 1 41.06 159 ILE A N 1
ATOM 1249 C CA . ILE A 1 159 ? 1.464 15.266 -12.789 1 41.06 159 ILE A CA 1
ATOM 1250 C C . ILE A 1 159 ? 0.022 14.906 -13.148 1 41.06 159 ILE A C 1
ATOM 1252 O O . ILE A 1 159 ? -0.222 14.148 -14.086 1 41.06 159 ILE A O 1
ATOM 1256 N N . LEU A 1 160 ? -0.876 15.578 -12.438 1 44.09 160 LEU A N 1
ATOM 1257 C CA . LEU A 1 160 ? -2.291 15.367 -12.719 1 44.09 160 LEU A CA 1
ATOM 1258 C C . LEU A 1 160 ? -2.646 15.891 -14.109 1 44.09 160 LEU A C 1
ATOM 1260 O O . LEU A 1 160 ? -3.373 15.227 -14.859 1 44.09 160 LEU A O 1
ATOM 1264 N N . GLN A 1 161 ? -2.184 17.203 -14.352 1 43.94 161 GLN A N 1
ATOM 1265 C CA . GLN A 1 161 ? -2.451 17.797 -15.656 1 43.94 161 GLN A CA 1
ATOM 1266 C C . GLN A 1 161 ? -1.812 16.969 -16.781 1 43.94 161 GLN A C 1
ATOM 1268 O O . GLN A 1 161 ? -2.412 16.781 -17.828 1 43.94 161 GLN A O 1
ATOM 1273 N N . TYR A 1 162 ? -0.58 16.578 -16.547 1 42.03 162 TYR A N 1
ATOM 1274 C CA . TYR A 1 162 ? 0.088 15.727 -17.531 1 42.03 162 TYR A CA 1
ATOM 1275 C C . TYR A 1 162 ? -0.666 14.414 -17.719 1 42.03 162 TYR A C 1
ATOM 1277 O O . TYR A 1 162 ? -0.845 13.945 -18.844 1 42.03 162 TYR A O 1
ATOM 1285 N N . MET A 1 163 ? -1.049 13.914 -16.688 1 40.75 163 MET A N 1
ATOM 1286 C CA . MET A 1 163 ? -1.796 12.664 -16.766 1 40.75 163 MET A CA 1
ATOM 1287 C C . MET A 1 163 ? -3.135 12.859 -17.469 1 40.75 163 MET A C 1
ATOM 1289 O O . MET A 1 163 ? -3.582 11.992 -18.203 1 40.75 163 MET A O 1
ATOM 1293 N N . LYS A 1 164 ? -3.656 14.094 -17.172 1 42.69 164 LYS A N 1
ATOM 1294 C CA . LYS A 1 164 ? -4.957 14.414 -17.75 1 42.69 164 LYS A CA 1
ATOM 1295 C C . LYS A 1 164 ? -4.805 14.938 -19.172 1 42.69 164 LYS A C 1
ATOM 1297 O O . LYS A 1 164 ? -5.586 14.586 -20.062 1 42.69 164 LYS A O 1
ATOM 1302 N N . HIS A 1 165 ? -3.854 16.031 -19.406 1 46.5 165 HIS A N 1
ATOM 1303 C CA . HIS A 1 165 ? -3.844 16.766 -20.656 1 46.5 165 HIS A CA 1
ATOM 1304 C C . HIS A 1 165 ? -2.588 16.469 -21.469 1 46.5 165 HIS A C 1
ATOM 1306 O O . HIS A 1 165 ? -2.424 16.969 -22.578 1 46.5 165 HIS A O 1
ATOM 1312 N N . GLN A 1 166 ? -1.877 15.539 -21.141 1 43.44 166 GLN A N 1
ATOM 1313 C CA . GLN A 1 166 ? -0.63 15.227 -21.828 1 43.44 166 GLN A CA 1
ATOM 1314 C C . GLN A 1 166 ? 0.11 16.5 -22.234 1 43.44 166 GLN A C 1
ATOM 1316 O O . GLN A 1 166 ? 0.69 16.578 -23.312 1 43.44 166 GLN A O 1
ATOM 1321 N N . GLN A 1 167 ? -0.206 17.672 -21.844 1 46.53 167 GLN A N 1
ATOM 1322 C CA . GLN A 1 167 ? 0.438 18.938 -22.203 1 46.53 167 GLN A CA 1
ATOM 1323 C C . GLN A 1 167 ? 1.315 19.438 -21.062 1 46.53 167 GLN A C 1
ATOM 1325 O O . GLN A 1 167 ? 0.966 19.297 -19.891 1 46.53 167 GLN A O 1
ATOM 1330 N N . TYR A 1 168 ? 2.607 19.688 -21.453 1 46.59 168 TYR A N 1
ATOM 1331 C CA . TYR A 1 168 ? 3.512 20.344 -20.516 1 46.59 168 TYR A CA 1
ATOM 1332 C C . TYR A 1 168 ? 2.951 21.688 -20.078 1 46.59 168 TYR A C 1
ATOM 1334 O O . TYR A 1 168 ? 2.281 22.375 -20.844 1 46.59 168 TYR A O 1
ATOM 1342 N N . PRO A 1 169 ? 3.008 21.969 -18.938 1 45.84 169 PRO A N 1
ATOM 1343 C CA . PRO A 1 169 ? 2.623 23.344 -18.609 1 45.84 169 PRO A CA 1
ATOM 1344 C C . PRO A 1 169 ? 3.389 24.391 -19.422 1 45.84 169 PRO A C 1
ATOM 1346 O O . PRO A 1 169 ? 4.527 24.141 -19.828 1 45.84 169 PRO A O 1
ATOM 1349 N N . GLU A 1 170 ? 2.711 25.391 -19.953 1 48.66 170 GLU A N 1
ATOM 1350 C CA . GLU A 1 170 ? 3.252 26.406 -20.828 1 48.66 170 GLU A CA 1
ATOM 1351 C C . GLU A 1 170 ? 4.566 26.969 -20.297 1 48.66 170 GLU A C 1
ATOM 1353 O O . GLU A 1 170 ? 5.453 27.344 -21.062 1 48.66 170 GLU A O 1
ATOM 1358 N N . HIS A 1 171 ? 4.719 27.156 -19.031 1 47.03 171 HIS A N 1
ATOM 1359 C CA . HIS A 1 171 ? 5.914 27.812 -18.516 1 47.03 171 HIS A CA 1
ATOM 1360 C C . HIS A 1 171 ? 6.91 26.797 -17.969 1 47.03 171 HIS A C 1
ATOM 1362 O O . HIS A 1 171 ? 7.816 27.156 -17.219 1 47.03 171 HIS A O 1
ATOM 1368 N N . ALA A 1 172 ? 6.742 25.594 -18.391 1 46.38 172 ALA A N 1
ATOM 1369 C CA . ALA A 1 172 ? 7.672 24.562 -17.906 1 46.38 172 ALA A CA 1
ATOM 1370 C C . ALA A 1 172 ? 9.031 24.703 -18.594 1 46.38 172 ALA A C 1
ATOM 1372 O O . ALA A 1 172 ? 9.117 24.766 -19.812 1 46.38 172 ALA A O 1
ATOM 1373 N N . SER A 1 173 ? 10.094 25.047 -17.844 1 49.47 173 SER A N 1
ATOM 1374 C CA . SER A 1 173 ? 11.43 25.062 -18.438 1 49.47 173 SER A CA 1
ATOM 1375 C C . SER A 1 173 ? 11.789 23.719 -19.031 1 49.47 173 SER A C 1
ATOM 1377 O O . SER A 1 173 ? 11.125 22.703 -18.75 1 49.47 173 SER A O 1
ATOM 1379 N N . GLU A 1 174 ? 12.852 23.672 -19.891 1 51.06 174 GLU A N 1
ATOM 1380 C CA . GLU A 1 174 ? 13.328 22.438 -20.484 1 51.06 174 GLU A CA 1
ATOM 1381 C C . GLU A 1 174 ? 13.609 21.375 -19.422 1 51.06 174 GLU A C 1
ATOM 1383 O O . GLU A 1 174 ? 13.367 20.188 -19.641 1 51.06 174 GLU A O 1
ATOM 1388 N N . ASN A 1 175 ? 14.023 21.828 -18.312 1 45.56 175 ASN A N 1
ATOM 1389 C CA . ASN A 1 175 ? 14.297 20.906 -17.203 1 45.56 175 ASN A CA 1
ATOM 1390 C C . ASN A 1 175 ? 13.008 20.391 -16.562 1 45.56 175 ASN A C 1
ATOM 1392 O O . ASN A 1 175 ? 12.922 19.234 -16.188 1 45.56 175 ASN A O 1
ATOM 1396 N N . ASP A 1 176 ? 12.055 21.25 -16.516 1 45.91 176 ASP A N 1
ATOM 1397 C CA . ASP A 1 176 ? 10.742 20.844 -16.031 1 45.91 176 ASP A CA 1
ATOM 1398 C C . ASP A 1 176 ? 10.117 19.797 -16.938 1 45.91 176 ASP A C 1
ATOM 1400 O O . ASP A 1 176 ? 9.531 18.812 -16.469 1 45.91 176 ASP A O 1
ATOM 1404 N N . LYS A 1 177 ? 10.297 19.984 -18.156 1 47.94 177 LYS A N 1
ATOM 1405 C CA . LYS A 1 177 ? 9.75 19.078 -19.172 1 47.94 177 LYS A CA 1
ATOM 1406 C C . LYS A 1 177 ? 10.406 17.703 -19.094 1 47.94 177 LYS A C 1
ATOM 1408 O O . LYS A 1 177 ? 9.727 16.688 -19.188 1 47.94 177 LYS A O 1
ATOM 1413 N N . ARG A 1 178 ? 11.719 17.75 -18.953 1 44.75 178 ARG A N 1
ATOM 1414 C CA . ARG A 1 178 ? 12.469 16.5 -18.781 1 44.75 178 ARG A CA 1
ATOM 1415 C C . ARG A 1 178 ? 12.023 15.758 -17.531 1 44.75 178 ARG A C 1
ATOM 1417 O O . ARG A 1 178 ? 11.891 14.531 -17.547 1 44.75 178 ARG A O 1
ATOM 1424 N N . LEU A 1 179 ? 11.891 16.531 -16.578 1 42.19 179 LEU A N 1
ATOM 1425 C CA . LEU A 1 179 ? 11.422 15.945 -15.328 1 42.19 179 LEU A CA 1
ATOM 1426 C C . LEU A 1 179 ? 9.992 15.43 -15.469 1 42.19 179 LEU A C 1
ATOM 1428 O O . LEU A 1 179 ? 9.664 14.344 -15 1 42.19 179 LEU A O 1
ATOM 1432 N N . ILE A 1 180 ? 9.188 16.25 -16.219 1 45.38 180 ILE A N 1
ATOM 1433 C CA . ILE A 1 180 ? 7.812 15.844 -16.484 1 45.38 180 ILE A CA 1
ATOM 1434 C C . ILE A 1 180 ? 7.797 14.641 -17.422 1 45.38 180 ILE A C 1
ATOM 1436 O O . ILE A 1 180 ? 7.039 13.688 -17.203 1 45.38 180 ILE A O 1
ATOM 1440 N N . ARG A 1 181 ? 8.656 14.828 -18.562 1 43.81 181 ARG A N 1
ATOM 1441 C CA . ARG A 1 181 ? 8.789 13.711 -19.5 1 43.81 181 ARG A CA 1
ATOM 1442 C C . ARG A 1 181 ? 9.305 12.469 -18.781 1 43.81 181 ARG A C 1
ATOM 1444 O O . ARG A 1 181 ? 8.812 11.359 -19.016 1 43.81 181 ARG A O 1
ATOM 1451 N N . LYS A 1 182 ? 10.391 12.672 -18.125 1 41.12 182 LYS A N 1
ATOM 1452 C CA . LYS A 1 182 ? 10.969 11.586 -17.344 1 41.12 182 LYS A CA 1
ATOM 1453 C C . LYS A 1 182 ? 9.961 11.008 -16.359 1 41.12 182 LYS A C 1
ATOM 1455 O O . LYS A 1 182 ? 9.914 9.797 -16.141 1 41.12 182 LYS A O 1
ATOM 1460 N N . LEU A 1 183 ? 9.172 11.875 -16.031 1 39.09 183 LEU A N 1
ATOM 1461 C CA . LEU A 1 183 ? 8.102 11.5 -15.117 1 39.09 183 LEU A CA 1
ATOM 1462 C C . LEU A 1 183 ? 6.883 10.992 -15.883 1 39.09 183 LEU A C 1
ATOM 1464 O O . LEU A 1 183 ? 6.176 10.102 -15.398 1 39.09 183 LEU A O 1
ATOM 1468 N N . ALA A 1 184 ? 6.664 11.688 -17.219 1 38.03 184 ALA A N 1
ATOM 1469 C CA . ALA A 1 184 ? 5.586 11.297 -18.109 1 38.03 184 ALA A CA 1
ATOM 1470 C C . ALA A 1 184 ? 5.992 10.102 -18.969 1 38.03 184 ALA A C 1
ATOM 1472 O O . ALA A 1 184 ? 5.152 9.266 -19.328 1 38.03 184 ALA A O 1
ATOM 1473 N N . ILE A 1 185 ? 7.188 10.031 -19.75 1 33.31 185 ILE A N 1
ATOM 1474 C CA . ILE A 1 185 ? 7.668 8.938 -20.594 1 33.31 185 ILE A CA 1
ATOM 1475 C C . ILE A 1 185 ? 7.77 7.656 -19.781 1 33.31 185 ILE A C 1
ATOM 1477 O O . ILE A 1 185 ? 7.746 6.555 -20.328 1 33.31 185 ILE A O 1
ATOM 1481 N N . LYS A 1 186 ? 8.102 7.633 -18.469 1 33.69 186 LYS A N 1
ATOM 1482 C CA . LYS A 1 186 ? 8.141 6.383 -17.719 1 33.69 186 LYS A CA 1
ATOM 1483 C C . LYS A 1 186 ? 6.746 5.973 -17.266 1 33.69 186 LYS A C 1
ATOM 1485 O O . LYS A 1 186 ? 6.59 5.012 -16.516 1 33.69 186 LYS A O 1
ATOM 1490 N N . THR A 1 187 ? 5.785 6.91 -17.578 1 28.48 187 THR A N 1
ATOM 1491 C CA . THR A 1 187 ? 4.391 6.484 -17.547 1 28.48 187 THR A CA 1
ATOM 1492 C C . THR A 1 187 ? 3.965 5.938 -18.906 1 28.48 187 THR A C 1
ATOM 1494 O O . THR A 1 187 ? 4.199 6.57 -19.938 1 28.48 187 THR A O 1
ATOM 1497 N N . MET B 1 1 ? -9.547 12.266 7.176 1 95.62 1 MET B N 1
ATOM 1498 C CA . MET B 1 1 ? -8.211 12.016 6.652 1 95.62 1 MET B CA 1
ATOM 1499 C C . MET B 1 1 ? -7.426 11.094 7.582 1 95.62 1 MET B C 1
ATOM 1501 O O . MET B 1 1 ? -7.418 11.297 8.797 1 95.62 1 MET B O 1
ATOM 1505 N N . TYR B 1 2 ? -6.832 10.039 7.051 1 96.75 2 TYR B N 1
ATOM 1506 C CA . TYR B 1 2 ? -5.934 9.148 7.777 1 96.75 2 TYR B CA 1
ATOM 1507 C C . TYR B 1 2 ? -4.492 9.344 7.32 1 96.75 2 TYR B C 1
ATOM 1509 O O . TYR B 1 2 ? -4.227 9.5 6.125 1 96.75 2 TYR B O 1
ATOM 1517 N N . PHE B 1 3 ? -3.584 9.344 8.297 1 97.88 3 PHE B N 1
ATOM 1518 C CA . PHE B 1 3 ? -2.195 9.516 7.887 1 97.88 3 PHE B CA 1
ATOM 1519 C C . PHE B 1 3 ? -1.278 8.586 8.672 1 97.88 3 PHE B C 1
ATOM 1521 O O . PHE B 1 3 ? -1.631 8.125 9.758 1 97.88 3 PHE B O 1
ATOM 1528 N N . ASP B 1 4 ? -0.129 8.297 8.062 1 98.25 4 ASP B N 1
ATOM 1529 C CA . ASP B 1 4 ? 0.898 7.48 8.711 1 98.25 4 ASP B CA 1
ATOM 1530 C C . ASP B 1 4 ? 2.266 7.715 8.07 1 98.25 4 ASP B C 1
ATOM 1532 O O . ASP B 1 4 ? 2.352 8.094 6.898 1 98.25 4 ASP B O 1
ATOM 1536 N N . GLY B 1 5 ? 3.256 7.574 8.883 1 97.38 5 GLY B N 1
ATOM 1537 C CA . GLY B 1 5 ? 4.633 7.59 8.406 1 97.38 5 GLY B CA 1
ATOM 1538 C C . GLY B 1 5 ? 5.379 6.301 8.695 1 97.38 5 GLY B C 1
ATOM 1539 O O . GLY B 1 5 ? 5.082 5.613 9.68 1 97.38 5 GLY B O 1
ATOM 1540 N N . ALA B 1 6 ? 6.281 6.055 7.805 1 95 6 ALA B N 1
ATOM 1541 C CA . ALA B 1 6 ? 7.137 4.883 7.977 1 95 6 ALA B CA 1
ATOM 1542 C C . ALA B 1 6 ? 8.609 5.246 7.809 1 95 6 ALA B C 1
ATOM 1544 O O . ALA B 1 6 ? 8.977 5.934 6.859 1 95 6 ALA B O 1
ATOM 1545 N N . SER B 1 7 ? 9.375 4.879 8.734 1 93.56 7 SER B N 1
ATOM 1546 C CA . SER B 1 7 ? 10.828 5.055 8.688 1 93.56 7 SER B CA 1
ATOM 1547 C C . SER B 1 7 ? 11.555 3.752 9 1 93.56 7 SER B C 1
ATOM 1549 O O . SER B 1 7 ? 11.414 3.205 10.102 1 93.56 7 SER B O 1
ATOM 1551 N N . ASN B 1 8 ? 12.234 3.266 8.023 1 86 8 ASN B N 1
ATOM 1552 C CA . ASN B 1 8 ? 13.008 2.039 8.195 1 86 8 ASN B CA 1
ATOM 1553 C C . ASN B 1 8 ? 14.383 2.156 7.551 1 86 8 ASN B C 1
ATOM 1555 O O . ASN B 1 8 ? 14.781 3.236 7.113 1 86 8 ASN B O 1
ATOM 1559 N N . ILE B 1 9 ? 15.133 1.1 7.691 1 84.06 9 ILE B N 1
ATOM 1560 C CA . ILE B 1 9 ? 16.5 1.091 7.188 1 84.06 9 ILE B CA 1
ATOM 1561 C C . ILE B 1 9 ? 16.5 1.255 5.668 1 84.06 9 ILE B C 1
ATOM 1563 O O . ILE B 1 9 ? 17.391 1.876 5.102 1 84.06 9 ILE B O 1
ATOM 1567 N N . VAL B 1 10 ? 15.461 0.854 5.035 1 80.25 10 VAL B N 1
ATOM 1568 C CA . VAL B 1 10 ? 15.406 0.842 3.576 1 80.25 10 VAL B CA 1
ATOM 1569 C C . VAL B 1 10 ? 14.969 2.211 3.062 1 80.25 10 VAL B C 1
ATOM 1571 O O . VAL B 1 10 ? 15.328 2.613 1.955 1 80.25 10 VAL B O 1
ATOM 1574 N N . GLY B 1 11 ? 14.211 2.846 3.844 1 90.25 11 GLY B N 1
ATOM 1575 C CA . GLY B 1 11 ? 13.758 4.156 3.414 1 90.25 11 GLY B CA 1
ATOM 1576 C C . GLY B 1 11 ? 12.695 4.742 4.328 1 90.25 11 GLY B C 1
ATOM 1577 O O . GLY B 1 11 ? 12.406 4.191 5.391 1 90.25 11 GLY B O 1
ATOM 1578 N N . HIS B 1 12 ? 12.25 5.934 3.873 1 93.62 12 HIS B N 1
ATOM 1579 C CA . HIS B 1 12 ? 11.227 6.668 4.602 1 93.62 12 HIS B CA 1
ATOM 1580 C C . HIS B 1 12 ? 10.078 7.078 3.678 1 93.62 12 HIS B C 1
ATOM 1582 O O . HIS B 1 12 ? 10.312 7.469 2.531 1 93.62 12 HIS B O 1
ATOM 1588 N N . GLY B 1 13 ? 8.914 6.887 4.168 1 94.69 13 GLY B N 1
ATOM 1589 C CA . GLY B 1 13 ? 7.746 7.207 3.363 1 94.69 13 GLY B CA 1
ATOM 1590 C C . GLY B 1 13 ? 6.562 7.676 4.191 1 94.69 13 GLY B C 1
ATOM 1591 O O . GLY B 1 13 ? 6.508 7.438 5.398 1 94.69 13 GLY B O 1
ATOM 1592 N N . VAL B 1 14 ? 5.699 8.398 3.508 1 95.69 14 VAL B N 1
ATOM 1593 C CA . VAL B 1 14 ? 4.5 8.914 4.164 1 95.69 14 VAL B CA 1
ATOM 1594 C C . VAL B 1 14 ? 3.266 8.555 3.336 1 95.69 14 VAL B C 1
ATOM 1596 O O . VAL B 1 14 ? 3.352 8.406 2.113 1 95.69 14 VAL B O 1
ATOM 1599 N N . GLY B 1 15 ? 2.193 8.359 4.055 1 95.44 15 GLY B N 1
ATOM 1600 C CA . GLY B 1 15 ? 0.915 8.062 3.43 1 95.44 15 GLY B CA 1
ATOM 1601 C C . GLY B 1 15 ? -0.25 8.781 4.086 1 95.44 15 GLY B C 1
ATOM 1602 O O . GLY B 1 15 ? -0.258 8.977 5.301 1 95.44 15 GLY B O 1
ATOM 1603 N N . ALA B 1 16 ? -1.184 9.188 3.252 1 94.31 16 ALA B N 1
ATOM 1604 C CA . ALA B 1 16 ? -2.445 9.75 3.73 1 94.31 16 ALA B CA 1
ATOM 1605 C C . ALA B 1 16 ? -3.596 9.375 2.797 1 94.31 16 ALA B C 1
ATOM 1607 O O . ALA B 1 16 ? -3.385 9.133 1.607 1 94.31 16 ALA B O 1
ATOM 1608 N N . VAL B 1 17 ? -4.781 9.266 3.381 1 92.56 17 VAL B N 1
ATOM 1609 C CA . VAL B 1 17 ? -5.957 8.969 2.57 1 92.56 17 VAL B CA 1
ATOM 1610 C C . VAL B 1 17 ? -7.145 9.797 3.059 1 92.56 17 VAL B C 1
ATOM 1612 O O . VAL B 1 17 ? -7.391 9.891 4.262 1 92.56 17 VAL B O 1
ATOM 1615 N N . PHE B 1 18 ? -7.766 10.477 2.078 1 91.19 18 PHE B N 1
ATOM 1616 C CA . PHE B 1 18 ? -8.992 11.211 2.367 1 91.19 18 PHE B CA 1
ATOM 1617 C C . PHE B 1 18 ? -10.219 10.344 2.086 1 91.19 18 PHE B C 1
ATOM 1619 O O . PHE B 1 18 ? -10.273 9.656 1.066 1 91.19 18 PHE B O 1
ATOM 1626 N N . ILE B 1 19 ? -11.062 10.336 3 1 87.62 19 ILE B N 1
ATOM 1627 C CA . ILE B 1 19 ? -12.344 9.688 2.777 1 87.62 19 ILE B CA 1
ATOM 1628 C C . ILE B 1 19 ? -13.453 10.734 2.756 1 87.62 19 ILE B C 1
ATOM 1630 O O . ILE B 1 19 ? -13.688 11.422 3.75 1 87.62 19 ILE B O 1
ATOM 1634 N N . SER B 1 20 ? -14.055 10.82 1.579 1 84.44 20 SER B N 1
ATOM 1635 C CA . SER B 1 20 ? -15.148 11.773 1.44 1 84.44 20 SER B CA 1
ATOM 1636 C C . SER B 1 20 ? -16.422 11.25 2.084 1 84.44 20 SER B C 1
ATOM 1638 O O . SER B 1 20 ? -16.516 10.062 2.426 1 84.44 20 SER B O 1
ATOM 1640 N N . PRO B 1 21 ? -17.375 12.188 2.262 1 82.38 21 PRO B N 1
ATOM 1641 C CA . PRO B 1 21 ? -18.656 11.75 2.812 1 82.38 21 PRO B CA 1
ATOM 1642 C C . PRO B 1 21 ? -19.328 10.672 1.959 1 82.38 21 PRO B C 1
ATOM 1644 O O . PRO B 1 21 ? -20.078 9.844 2.48 1 82.38 21 PRO B O 1
ATOM 1647 N N . ASP B 1 22 ? -19.109 10.617 0.678 1 78.06 22 ASP B N 1
ATOM 1648 C CA . ASP B 1 22 ? -19.672 9.617 -0.22 1 78.06 22 ASP B CA 1
ATOM 1649 C C . ASP B 1 22 ? -18.797 8.359 -0.258 1 78.06 22 ASP B C 1
ATOM 1651 O O . ASP B 1 22 ? -18.953 7.52 -1.144 1 78.06 22 ASP B O 1
ATOM 1655 N N . GLU B 1 23 ? -17.812 8.297 0.616 1 76 23 GLU B N 1
ATOM 1656 C CA . GLU B 1 23 ? -17 7.113 0.862 1 76 23 GLU B CA 1
ATOM 1657 C C . GLU B 1 23 ? -16 6.891 -0.27 1 76 23 GLU B C 1
ATOM 1659 O O . GLU B 1 23 ? -15.617 5.75 -0.546 1 76 23 GLU B O 1
ATOM 1664 N N . LYS B 1 24 ? -15.805 7.977 -0.936 1 76.69 24 LYS B N 1
ATOM 1665 C CA . LYS B 1 24 ? -14.719 7.906 -1.912 1 76.69 24 LYS B CA 1
ATOM 1666 C C . LYS B 1 24 ? -13.367 8.148 -1.25 1 76.69 24 LYS B C 1
ATOM 1668 O O . LYS B 1 24 ? -13.242 9.016 -0.383 1 76.69 24 LYS B O 1
ATOM 1673 N N . SER B 1 25 ? -12.445 7.301 -1.658 1 82.81 25 SER B N 1
ATOM 1674 C CA . SER B 1 25 ? -11.117 7.406 -1.06 1 82.81 25 SER B CA 1
ATOM 1675 C C . SER B 1 25 ? -10.133 8.062 -2.016 1 82.81 25 SER B C 1
ATOM 1677 O O . SER B 1 25 ? -10.164 7.809 -3.221 1 82.81 25 SER B O 1
ATOM 1679 N N . PHE B 1 26 ? -9.32 8.969 -1.503 1 83.44 26 PHE B N 1
ATOM 1680 C CA . PHE B 1 26 ? -8.281 9.656 -2.252 1 83.44 26 PHE B CA 1
ATOM 1681 C C . PHE B 1 26 ? -6.922 9.477 -1.58 1 83.44 26 PHE B C 1
ATOM 1683 O O . PHE B 1 26 ? -6.574 10.219 -0.658 1 83.44 26 PHE B O 1
ATOM 1690 N N . PRO B 1 27 ? -6.168 8.469 -2.111 1 87.19 27 PRO B N 1
ATOM 1691 C CA . PRO B 1 27 ? -4.867 8.203 -1.494 1 87.19 27 PRO B CA 1
ATOM 1692 C C . PRO B 1 27 ? -3.764 9.109 -2.029 1 87.19 27 PRO B C 1
ATOM 1694 O O . PRO B 1 27 ? -3.752 9.445 -3.219 1 87.19 27 PRO B O 1
ATOM 1697 N N . ILE B 1 28 ? -2.891 9.531 -1.099 1 87.12 28 ILE B N 1
ATOM 1698 C CA . ILE B 1 28 ? -1.672 10.242 -1.469 1 87.12 28 ILE B CA 1
ATOM 1699 C C . ILE B 1 28 ? -0.484 9.656 -0.704 1 87.12 28 ILE B C 1
ATOM 1701 O O . ILE B 1 28 ? -0.62 9.258 0.453 1 87.12 28 ILE B O 1
ATOM 1705 N N . THR B 1 29 ? 0.598 9.539 -1.376 1 90.06 29 THR B N 1
ATOM 1706 C CA . THR B 1 29 ? 1.794 8.977 -0.757 1 90.06 29 THR B CA 1
ATOM 1707 C C . THR B 1 29 ? 3.053 9.633 -1.314 1 90.06 29 THR B C 1
ATOM 1709 O O . THR B 1 29 ? 3.025 10.219 -2.4 1 90.06 29 THR B O 1
ATOM 1712 N N . ALA B 1 30 ? 4.133 9.641 -0.443 1 88.38 30 ALA B N 1
ATOM 1713 C CA . ALA B 1 30 ? 5.383 10.258 -0.881 1 88.38 30 ALA B CA 1
ATOM 1714 C C . ALA B 1 30 ? 6.582 9.617 -0.193 1 88.38 30 ALA B C 1
ATOM 1716 O O . ALA B 1 30 ? 6.516 9.266 0.988 1 88.38 30 ALA B O 1
ATOM 1717 N N . LYS B 1 31 ? 7.598 9.492 -0.98 1 89 31 LYS B N 1
ATOM 1718 C CA . LYS B 1 31 ? 8.875 9.078 -0.408 1 89 31 LYS B CA 1
ATOM 1719 C C . LYS B 1 31 ? 9.641 10.273 0.161 1 89 31 LYS B C 1
ATOM 1721 O O . LYS B 1 31 ? 9.664 11.344 -0.447 1 89 31 LYS B O 1
ATOM 1726 N N . LEU B 1 32 ? 10.188 10.078 1.346 1 90.69 32 LEU B N 1
ATOM 1727 C CA . LEU B 1 32 ? 11.062 11.078 1.94 1 90.69 32 LEU B CA 1
ATOM 1728 C C . LEU B 1 32 ? 12.523 10.773 1.623 1 90.69 32 LEU B C 1
ATOM 1730 O O . LEU B 1 32 ? 13.047 9.734 2.023 1 90.69 32 LEU B O 1
ATOM 1734 N N . SER B 1 33 ? 13.164 11.656 0.98 1 87.06 33 SER B N 1
ATOM 1735 C CA . SER B 1 33 ? 14.539 11.43 0.556 1 87.06 33 SER B CA 1
ATOM 1736 C C . SER B 1 33 ? 15.531 12.047 1.541 1 87.06 33 SER B C 1
ATOM 1738 O O . SER B 1 33 ? 16.609 12.492 1.148 1 87.06 33 SER B O 1
ATOM 1740 N N . PHE B 1 34 ? 15.133 12.266 2.682 1 87.81 34 PHE B N 1
ATOM 1741 C CA . PHE B 1 34 ? 16 12.703 3.773 1 87.81 34 PHE B CA 1
ATOM 1742 C C . PHE B 1 34 ? 15.836 11.805 4.988 1 87.81 34 PHE B C 1
ATOM 1744 O O . PHE B 1 34 ? 14.805 11.141 5.145 1 87.81 34 PHE B O 1
ATOM 1751 N N . ASN B 1 35 ? 16.891 11.773 5.758 1 89.19 35 ASN B N 1
ATOM 1752 C CA . ASN B 1 35 ? 16.844 10.922 6.945 1 89.19 35 ASN B CA 1
ATOM 1753 C C . ASN B 1 35 ? 15.867 11.477 7.984 1 89.19 35 ASN B C 1
ATOM 1755 O O . ASN B 1 35 ? 15.82 12.68 8.219 1 89.19 35 ASN B O 1
ATOM 1759 N N . CYS B 1 36 ? 15.102 10.57 8.453 1 91 36 CYS B N 1
ATOM 1760 C CA . CYS B 1 36 ? 14.211 11.008 9.523 1 91 36 CYS B CA 1
ATOM 1761 C C . CYS B 1 36 ? 13.859 9.852 10.453 1 91 36 CYS B C 1
ATOM 1763 O O . CYS B 1 36 ? 14.062 8.688 10.102 1 91 36 CYS B O 1
ATOM 1765 N N . THR B 1 37 ? 13.492 10.227 11.672 1 93.75 37 THR B N 1
ATOM 1766 C CA . THR B 1 37 ? 12.992 9.266 12.656 1 93.75 37 THR B CA 1
ATOM 1767 C C . THR B 1 37 ? 11.531 8.93 12.375 1 93.75 37 THR B C 1
ATOM 1769 O O . THR B 1 37 ? 10.875 9.586 11.562 1 93.75 37 THR B O 1
ATOM 1772 N N . ASN B 1 38 ? 11.047 7.875 13.039 1 95.12 38 ASN B N 1
ATOM 1773 C CA . ASN B 1 38 ? 9.648 7.5 12.891 1 95.12 38 ASN B CA 1
ATOM 1774 C C . ASN B 1 38 ? 8.719 8.656 13.25 1 95.12 38 ASN B C 1
ATOM 1776 O O . ASN B 1 38 ? 7.73 8.906 12.547 1 95.12 38 ASN B O 1
ATOM 1780 N N . ASN B 1 39 ? 9.062 9.398 14.344 1 96.56 39 ASN B N 1
ATOM 1781 C CA . ASN B 1 39 ? 8.242 10.531 14.75 1 96.56 39 ASN B CA 1
ATOM 1782 C C . ASN B 1 39 ? 8.227 11.625 13.68 1 96.56 39 ASN B C 1
ATOM 1784 O O . ASN B 1 39 ? 7.18 12.195 13.391 1 96.56 39 ASN B O 1
ATOM 1788 N N . ILE B 1 40 ? 9.305 11.867 13.117 1 96.44 40 ILE B N 1
ATOM 1789 C CA . ILE B 1 40 ? 9.398 12.867 12.062 1 96.44 40 ILE B CA 1
ATOM 1790 C C . ILE B 1 40 ? 8.555 12.422 10.859 1 96.44 40 ILE B C 1
ATOM 1792 O O . ILE B 1 40 ? 7.824 13.227 10.281 1 96.44 40 ILE B O 1
ATOM 1796 N N . ALA B 1 41 ? 8.68 11.156 10.508 1 97.38 41 ALA B N 1
ATOM 1797 C CA . ALA B 1 41 ? 7.883 10.641 9.398 1 97.38 41 ALA B CA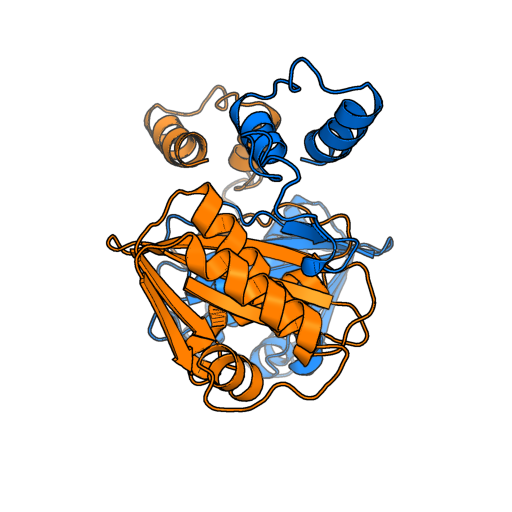 1
ATOM 1798 C C . ALA B 1 41 ? 6.391 10.836 9.648 1 97.38 41 ALA B C 1
ATOM 1800 O O . ALA B 1 41 ? 5.637 11.188 8.742 1 97.38 41 ALA B O 1
ATOM 1801 N N . GLU B 1 42 ? 5.996 10.562 10.844 1 97.94 42 GLU B N 1
ATOM 1802 C CA . GLU B 1 42 ? 4.594 10.758 11.203 1 97.94 42 GLU B CA 1
ATOM 1803 C C . GLU B 1 42 ? 4.176 12.211 11.031 1 97.94 42 GLU B C 1
ATOM 1805 O O . GLU B 1 42 ? 3.117 12.5 10.469 1 97.94 42 GLU B O 1
ATOM 1810 N N . TYR B 1 43 ? 4.941 13.156 11.492 1 97.75 43 TYR B N 1
ATOM 1811 C CA . TYR B 1 43 ? 4.66 14.578 11.32 1 97.75 43 TYR B CA 1
ATOM 1812 C C . TYR B 1 43 ? 4.602 14.945 9.836 1 97.75 43 TYR B C 1
ATOM 1814 O O . TYR B 1 43 ? 3.705 15.68 9.414 1 97.75 43 TYR B O 1
ATOM 1822 N N . GLU B 1 44 ? 5.57 14.438 9.109 1 96.56 44 GLU B N 1
ATOM 1823 C CA . GLU B 1 44 ? 5.605 14.68 7.672 1 96.56 44 GLU B CA 1
ATOM 1824 C C . GLU B 1 44 ? 4.32 14.211 7 1 96.56 44 GLU B C 1
ATOM 1826 O O . GLU B 1 44 ? 3.789 14.891 6.117 1 96.56 44 GLU B O 1
ATOM 1831 N N . ALA B 1 45 ? 3.9 13.047 7.387 1 97.56 45 ALA B N 1
ATOM 1832 C CA . ALA B 1 45 ? 2.67 12.5 6.824 1 97.56 45 ALA B CA 1
ATOM 1833 C C . ALA B 1 45 ? 1.479 13.406 7.117 1 97.56 45 ALA B C 1
ATOM 1835 O O . ALA B 1 45 ? 0.651 13.656 6.238 1 97.56 45 ALA B O 1
ATOM 1836 N N . CYS B 1 46 ? 1.372 13.867 8.344 1 97.75 46 CYS B N 1
ATOM 1837 C CA . CYS B 1 46 ? 0.297 14.773 8.727 1 97.75 46 CYS B CA 1
ATOM 1838 C C . CYS B 1 46 ? 0.344 16.047 7.902 1 97.75 46 CYS B C 1
ATOM 1840 O O . CYS B 1 46 ? -0.678 16.5 7.375 1 97.75 46 CYS B O 1
ATOM 1842 N N . VAL B 1 47 ? 1.495 16.609 7.754 1 96.62 47 VAL B N 1
ATOM 1843 C CA . VAL B 1 47 ? 1.675 17.844 6.992 1 96.62 47 VAL B CA 1
ATOM 1844 C C . VAL B 1 47 ? 1.226 17.625 5.551 1 96.62 47 VAL B C 1
ATOM 1846 O O . VAL B 1 47 ? 0.482 18.438 4.996 1 96.62 47 VAL B O 1
ATOM 1849 N N . MET B 1 48 ? 1.686 16.516 4.973 1 93.88 48 MET B N 1
ATOM 1850 C CA . MET B 1 48 ? 1.312 16.219 3.59 1 93.88 48 MET B CA 1
ATOM 1851 C C . MET B 1 48 ? -0.203 16.188 3.432 1 93.88 48 MET B C 1
ATOM 1853 O O . MET B 1 48 ? -0.744 16.766 2.482 1 93.88 48 MET B O 1
ATOM 1857 N N . GLY B 1 49 ? -0.803 15.516 4.352 1 95.19 49 GLY B N 1
ATOM 1858 C CA . GLY B 1 49 ? -2.256 15.453 4.312 1 95.19 49 GLY B CA 1
ATOM 1859 C C . GLY B 1 49 ? -2.91 16.812 4.434 1 95.19 49 GLY B C 1
ATOM 1860 O O . GLY B 1 49 ? -3.824 17.141 3.67 1 95.19 49 GLY B O 1
ATOM 1861 N N . LEU B 1 50 ? -2.467 17.625 5.391 1 95.88 50 LEU B N 1
ATOM 1862 C CA . LEU B 1 50 ? -3.043 18.938 5.609 1 95.88 50 LEU B CA 1
ATOM 1863 C C . LEU B 1 50 ? -2.832 19.844 4.391 1 95.88 50 LEU B C 1
ATOM 1865 O O . LEU B 1 50 ? -3.75 20.547 3.971 1 95.88 50 LEU B O 1
ATOM 1869 N N . GLN B 1 51 ? -1.656 19.766 3.838 1 92.88 51 GLN B N 1
ATOM 1870 C CA . GLN B 1 51 ? -1.369 20.562 2.645 1 92.88 51 GLN B CA 1
ATOM 1871 C C . GLN B 1 51 ? -2.295 20.172 1.494 1 92.88 51 GLN B C 1
ATOM 1873 O O . GLN B 1 51 ? -2.83 21.047 0.803 1 92.88 51 GLN B O 1
ATOM 1878 N N . ALA B 1 52 ? -2.412 18.906 1.293 1 89.25 52 ALA B N 1
ATOM 1879 C CA . ALA B 1 52 ? -3.299 18.422 0.236 1 89.25 52 ALA B CA 1
ATOM 1880 C C . ALA B 1 52 ? -4.734 18.875 0.479 1 89.25 52 ALA B C 1
ATOM 1882 O O . ALA B 1 52 ? -5.445 19.25 -0.461 1 89.25 52 ALA B O 1
ATOM 1883 N N . ALA B 1 53 ? -5.164 18.828 1.716 1 93.19 53 ALA B N 1
ATOM 1884 C CA . ALA B 1 53 ? -6.52 19.25 2.07 1 93.19 53 ALA B CA 1
ATOM 1885 C C . ALA B 1 53 ? -6.73 20.734 1.774 1 93.19 53 ALA B C 1
ATOM 1887 O O . ALA B 1 53 ? -7.797 21.125 1.302 1 93.19 53 ALA B O 1
ATOM 1888 N N . ILE B 1 54 ? -5.766 21.516 2.102 1 91.81 54 ILE B N 1
ATOM 1889 C CA . ILE B 1 54 ? -5.832 22.953 1.835 1 91.81 54 ILE B CA 1
ATOM 1890 C C . ILE B 1 54 ? -5.953 23.188 0.332 1 91.81 54 ILE B C 1
ATOM 1892 O O . ILE B 1 54 ? -6.773 24 -0.109 1 91.81 54 ILE B O 1
ATOM 1896 N N . GLU B 1 55 ? -5.191 22.438 -0.419 1 86.06 55 GLU B N 1
ATOM 1897 C CA . GLU B 1 55 ? -5.23 22.547 -1.874 1 86.06 55 GLU B CA 1
ATOM 1898 C C . GLU B 1 55 ? -6.609 22.188 -2.416 1 86.06 55 GLU B C 1
ATOM 1900 O O . GLU B 1 55 ? -7.066 22.781 -3.402 1 86.06 55 GLU B O 1
ATOM 1905 N N . LYS B 1 56 ? -7.203 21.281 -1.773 1 86.31 56 LYS B N 1
ATOM 1906 C CA . LYS B 1 56 ? -8.523 20.844 -2.205 1 86.31 56 LYS B CA 1
ATOM 1907 C C . LYS B 1 56 ? -9.625 21.719 -1.61 1 86.31 56 LYS B C 1
ATOM 1909 O O . LYS B 1 56 ? -10.805 21.5 -1.864 1 86.31 56 LYS B O 1
ATOM 1914 N N . LYS B 1 57 ? -9.242 22.656 -0.777 1 91.81 57 LYS B N 1
ATOM 1915 C CA . LYS B 1 57 ? -10.109 23.672 -0.173 1 91.81 57 LYS B CA 1
ATOM 1916 C C . LYS B 1 57 ? -11.109 23.031 0.785 1 91.81 57 LYS B C 1
ATOM 1918 O O . LYS B 1 57 ? -12.273 23.438 0.841 1 91.81 57 LYS B O 1
ATOM 1923 N N . TYR B 1 58 ? -10.703 22 1.355 1 91.94 58 TYR B N 1
ATOM 1924 C CA . TYR B 1 58 ? -11.516 21.469 2.443 1 91.94 58 TYR B CA 1
ATOM 1925 C C . TYR B 1 58 ? -11.539 22.422 3.625 1 91.94 58 TYR B C 1
ATOM 1927 O O . TYR B 1 58 ? -10.523 23.031 3.969 1 91.94 58 TYR B O 1
ATOM 1935 N N . GLU B 1 59 ? -12.68 22.609 4.223 1 95.12 59 GLU B N 1
ATOM 1936 C CA . GLU B 1 59 ? -12.82 23.578 5.309 1 95.12 59 GLU B CA 1
ATOM 1937 C C . GLU B 1 59 ? -12.836 22.891 6.668 1 95.12 59 GLU B C 1
ATOM 1939 O O . GLU B 1 59 ? -12.352 23.438 7.656 1 95.12 59 GLU B O 1
ATOM 1944 N N . VAL B 1 60 ? -13.531 21.797 6.699 1 96.38 60 VAL B N 1
ATOM 1945 C CA . VAL B 1 60 ? -13.633 21.016 7.922 1 96.38 60 VAL B CA 1
ATOM 1946 C C . VAL B 1 60 ? -12.945 19.672 7.734 1 96.38 60 VAL B C 1
ATOM 1948 O O . VAL B 1 60 ? -13.18 18.969 6.742 1 96.38 60 VAL B O 1
ATOM 1951 N N . LEU B 1 61 ? -12.07 19.297 8.695 1 96.88 61 LEU B N 1
ATOM 1952 C CA . LEU B 1 61 ? -11.266 18.078 8.531 1 96.88 61 LEU B CA 1
ATOM 1953 C C . LEU B 1 61 ? -11.148 17.328 9.844 1 96.88 61 LEU B C 1
ATOM 1955 O O . LEU B 1 61 ? -10.844 17.922 10.883 1 96.88 61 LEU B O 1
ATOM 1959 N N . GLU B 1 62 ? -11.523 16.078 9.828 1 97.56 62 GLU B N 1
ATOM 1960 C CA . GLU B 1 62 ? -11.156 15.172 10.906 1 97.56 62 GLU B CA 1
ATOM 1961 C C . GLU B 1 62 ? -9.883 14.391 10.562 1 97.56 62 GLU B C 1
ATOM 1963 O O . GLU B 1 62 ? -9.828 13.703 9.539 1 97.56 62 GLU B O 1
ATOM 1968 N N . VAL B 1 63 ? -8.891 14.484 11.43 1 98.31 63 VAL B N 1
ATOM 1969 C CA . VAL B 1 63 ? -7.574 13.922 11.156 1 98.31 63 VAL B CA 1
ATOM 1970 C C . VAL B 1 63 ? -7.305 12.75 12.102 1 98.31 63 VAL B C 1
ATOM 1972 O O . VAL B 1 63 ? -7.324 12.914 13.328 1 98.31 63 VAL B O 1
ATOM 1975 N N . TYR B 1 64 ? -7.016 11.586 11.516 1 98.19 64 TYR B N 1
ATOM 1976 C CA . TYR B 1 64 ? -6.793 10.367 12.289 1 98.19 64 TYR B CA 1
ATOM 1977 C C . TYR B 1 64 ? -5.371 9.852 12.102 1 98.19 64 TYR B C 1
ATOM 1979 O O . TYR B 1 64 ? -4.891 9.742 10.969 1 98.19 64 TYR B O 1
ATOM 1987 N N . GLY B 1 65 ? -4.668 9.523 13.141 1 98.19 65 GLY B N 1
ATOM 1988 C CA . GLY B 1 65 ? -3.355 8.906 13.156 1 98.19 65 GLY B CA 1
ATOM 1989 C C . GLY B 1 65 ? -3.195 7.871 14.258 1 98.19 65 GLY B C 1
ATOM 1990 O O . GLY B 1 65 ? -3.92 7.902 15.25 1 98.19 65 GLY B O 1
ATOM 1991 N N . ASP B 1 66 ? -2.201 6.98 14.094 1 97.69 66 ASP B N 1
ATOM 1992 C CA . ASP B 1 66 ? -2.07 5.926 15.094 1 97.69 66 ASP B CA 1
ATOM 1993 C C . ASP B 1 66 ? -0.905 6.211 16.047 1 97.69 66 ASP B C 1
ATOM 1995 O O . ASP B 1 66 ? -0.619 5.414 16.938 1 97.69 66 ASP B O 1
ATOM 1999 N N . SER B 1 67 ? -0.227 7.262 15.883 1 97.44 67 SER B N 1
ATOM 2000 C CA . SER B 1 67 ? 0.81 7.699 16.812 1 97.44 67 SER B CA 1
ATOM 2001 C C . SER B 1 67 ? 0.227 8.562 17.922 1 97.44 67 SER B C 1
ATOM 2003 O O . SER B 1 67 ? -0.105 9.727 17.703 1 97.44 67 SER B O 1
ATOM 2005 N N . ALA B 1 68 ? 0.201 7.992 19.078 1 96.81 68 ALA B N 1
ATOM 2006 C CA . ALA B 1 68 ? -0.31 8.742 20.219 1 96.81 68 ALA B CA 1
ATOM 2007 C C . ALA B 1 68 ? 0.522 10 20.453 1 96.81 68 ALA B C 1
ATOM 2009 O O . ALA B 1 68 ? -0.026 11.078 20.703 1 96.81 68 ALA B O 1
ATOM 2010 N N . LEU B 1 69 ? 1.781 9.859 20.344 1 96.81 69 LEU B N 1
ATOM 2011 C CA . LEU B 1 69 ? 2.682 10.984 20.562 1 96.81 69 LEU B CA 1
ATOM 2012 C C . LEU B 1 69 ? 2.334 12.148 19.656 1 96.81 69 LEU B C 1
ATOM 2014 O O . LEU B 1 69 ? 2.137 13.273 20.125 1 96.81 69 LEU B O 1
ATOM 2018 N N . VAL B 1 70 ? 2.197 11.93 18.422 1 97.5 70 VAL B N 1
ATOM 2019 C CA . VAL B 1 70 ? 1.964 12.977 17.438 1 97.5 70 VAL B CA 1
ATOM 2020 C C . VAL B 1 70 ? 0.574 13.57 17.641 1 97.5 70 VAL B C 1
ATOM 2022 O O . VAL B 1 70 ? 0.417 14.797 17.672 1 97.5 70 VAL B O 1
ATOM 2025 N N . ILE B 1 71 ? -0.421 12.719 17.844 1 98.25 71 ILE B N 1
ATOM 2026 C CA . ILE B 1 71 ? -1.801 13.18 17.953 1 98.25 71 ILE B CA 1
ATOM 2027 C C . ILE B 1 71 ? -1.968 14.039 19.203 1 98.25 71 ILE B C 1
ATOM 2029 O O . ILE B 1 71 ? -2.533 15.133 19.141 1 98.25 71 ILE B O 1
ATOM 2033 N N . TYR B 1 72 ? -1.452 13.625 20.312 1 97.94 72 TYR B N 1
ATOM 2034 C CA . TYR B 1 72 ? -1.663 14.352 21.562 1 97.94 72 TYR B CA 1
ATOM 2035 C C . TYR B 1 72 ? -0.825 15.625 21.594 1 97.94 72 TYR B C 1
ATOM 2037 O O . TYR B 1 72 ? -1.217 16.625 22.219 1 97.94 72 TYR B O 1
ATOM 2045 N N . GLN B 1 73 ? 0.275 15.57 20.938 1 97.69 73 GLN B N 1
ATOM 2046 C CA . GLN B 1 73 ? 1.042 16.797 20.781 1 97.69 73 GLN B CA 1
ATOM 2047 C C . GLN B 1 73 ? 0.293 17.812 19.922 1 97.69 73 GLN B C 1
ATOM 2049 O O . GLN B 1 73 ? 0.229 19 20.25 1 97.69 73 GLN B O 1
ATOM 2054 N N . LEU B 1 74 ? -0.306 17.391 18.859 1 97.12 74 LEU B N 1
ATOM 2055 C CA . LEU B 1 74 ? -1.01 18.266 17.938 1 97.12 74 LEU B CA 1
ATOM 2056 C C . LEU B 1 74 ? -2.289 18.812 18.578 1 97.12 74 LEU B C 1
ATOM 2058 O O . LEU B 1 74 ? -2.756 19.891 18.219 1 97.12 74 LEU B O 1
ATOM 2062 N N . ARG B 1 75 ? -2.809 18.109 19.547 1 96.75 75 ARG B N 1
ATOM 2063 C CA . ARG B 1 75 ? -3.977 18.562 20.297 1 96.75 75 ARG B CA 1
ATOM 2064 C C . ARG B 1 75 ? -3.576 19.547 21.391 1 96.75 75 ARG B C 1
ATOM 2066 O O . ARG B 1 75 ? -4.438 20.156 22.031 1 96.75 75 ARG B O 1
ATOM 2073 N N . GLY B 1 76 ? -2.352 19.609 21.641 1 95.5 76 GLY B N 1
ATOM 2074 C CA . GLY B 1 76 ? -1.867 20.5 22.688 1 95.5 76 GLY B CA 1
ATOM 2075 C C . GLY B 1 76 ? -1.917 19.875 24.078 1 95.5 76 GLY B C 1
ATOM 2076 O O . GLY B 1 76 ? -1.73 20.578 25.078 1 95.5 76 GLY B O 1
ATOM 2077 N N . GLU B 1 77 ? -2.15 18.594 24.156 1 96.38 77 GLU B N 1
ATOM 2078 C CA . GLU B 1 77 ? -2.229 17.906 25.438 1 96.38 77 GLU B CA 1
ATOM 2079 C C . GLU B 1 77 ? -0.843 17.5 25.938 1 96.38 77 GLU B C 1
ATOM 2081 O O . GLU B 1 77 ? -0.606 17.453 27.141 1 96.38 77 GLU B O 1
ATOM 2086 N N . TRP B 1 78 ? -0.006 17.094 25.016 1 96.69 78 TRP B N 1
ATOM 2087 C CA . TRP B 1 78 ? 1.389 16.797 25.344 1 96.69 78 TRP B CA 1
ATOM 2088 C C . TRP B 1 78 ? 2.309 17.875 24.766 1 96.69 78 TRP B C 1
ATOM 2090 O O . TRP B 1 78 ? 2.098 18.359 23.656 1 96.69 78 TRP B O 1
ATOM 2100 N N . GLU B 1 79 ? 3.303 18.281 25.469 1 95.12 79 GLU B N 1
ATOM 2101 C CA . GLU B 1 79 ? 4.277 19.266 25 1 95.12 79 GLU B CA 1
ATOM 2102 C C . GLU B 1 79 ? 5.266 18.641 24.016 1 95.12 79 GLU B C 1
ATOM 2104 O O . GLU B 1 79 ? 5.68 17.484 24.188 1 95.12 79 GLU B O 1
ATOM 2109 N N . THR B 1 80 ? 5.566 19.422 22.984 1 95.38 80 THR B N 1
ATOM 2110 C CA . THR B 1 80 ? 6.617 19.016 22.062 1 95.38 80 THR B CA 1
ATOM 2111 C C . THR B 1 80 ? 7.969 19.562 22.5 1 95.38 80 THR B C 1
ATOM 2113 O O . THR B 1 80 ? 8.273 20.734 22.266 1 95.38 80 THR B O 1
ATOM 2116 N N . ARG B 1 81 ? 8.836 18.703 22.984 1 93.31 81 ARG B N 1
ATOM 2117 C CA . ARG B 1 81 ? 10.086 19.172 23.562 1 93.31 81 ARG B CA 1
ATOM 2118 C C . ARG B 1 81 ? 11.258 18.891 22.625 1 93.31 81 ARG B C 1
ATOM 2120 O O . ARG B 1 81 ? 12.273 19.594 22.656 1 93.31 81 ARG B O 1
ATOM 2127 N N . ASP B 1 82 ? 11.07 17.828 21.891 1 93.88 82 ASP B N 1
ATOM 2128 C CA . ASP B 1 82 ? 12.133 17.484 20.938 1 93.88 82 ASP B CA 1
ATOM 2129 C C . ASP B 1 82 ? 12.336 18.594 19.922 1 93.88 82 ASP B C 1
ATOM 2131 O O . ASP B 1 82 ? 11.422 18.922 19.156 1 93.88 82 ASP B O 1
ATOM 2135 N N . SER B 1 83 ? 13.523 19.156 19.875 1 94.56 83 SER B N 1
ATOM 2136 C CA . SER B 1 83 ? 13.836 20.297 19.016 1 94.56 83 SER B CA 1
ATOM 2137 C C . SER B 1 83 ? 13.594 19.969 17.547 1 94.56 83 SER B C 1
ATOM 2139 O O . SER B 1 83 ? 13.312 20.859 16.75 1 94.56 83 SER B O 1
ATOM 2141 N N . LYS B 1 84 ? 13.711 18.703 17.234 1 93.56 84 LYS B N 1
ATOM 2142 C CA . LYS B 1 84 ? 13.516 18.297 15.852 1 93.56 84 LYS B CA 1
ATOM 2143 C C . LYS B 1 84 ? 12.039 18.328 15.469 1 93.56 84 LYS B C 1
ATOM 2145 O O . LYS B 1 84 ? 11.703 18.391 14.289 1 93.56 84 LYS B O 1
ATOM 2150 N N . LEU B 1 85 ? 11.172 18.266 16.469 1 96.56 85 LEU B N 1
ATOM 2151 C CA . LEU B 1 85 ? 9.742 18.172 16.188 1 96.56 85 LEU B CA 1
ATOM 2152 C C . LEU B 1 85 ? 9.055 19.516 16.359 1 96.56 85 LEU B C 1
ATOM 2154 O O . LEU B 1 85 ? 7.977 19.75 15.812 1 96.56 85 LEU B O 1
ATOM 2158 N N . VAL B 1 86 ? 9.672 20.422 17.047 1 96.19 86 VAL B N 1
ATOM 2159 C CA . VAL B 1 86 ? 9.086 21.719 17.375 1 96.19 86 VAL B CA 1
ATOM 2160 C C . VAL B 1 86 ? 8.75 22.469 16.078 1 96.19 86 VAL B C 1
ATOM 2162 O O . VAL B 1 86 ? 7.645 23 15.93 1 96.19 86 VAL B O 1
ATOM 2165 N N . PRO B 1 87 ? 9.703 22.484 15.141 1 95.12 87 PRO B N 1
ATOM 2166 C CA . PRO B 1 87 ? 9.367 23.188 13.898 1 95.12 87 PRO B CA 1
ATOM 2167 C C . PRO B 1 87 ? 8.148 22.594 13.195 1 95.12 87 PRO B C 1
ATOM 2169 O O . PRO B 1 87 ? 7.375 23.328 12.57 1 95.12 87 PRO B O 1
ATOM 2172 N N . TYR B 1 88 ? 7.988 21.328 13.219 1 95.69 88 TYR B N 1
ATOM 2173 C CA . TYR B 1 88 ? 6.82 20.688 12.625 1 95.69 88 TYR B CA 1
ATOM 2174 C C . TYR B 1 88 ? 5.539 21.109 13.328 1 95.69 88 TYR B C 1
ATOM 2176 O O . TYR B 1 88 ? 4.531 21.391 12.68 1 95.69 88 TYR B O 1
ATOM 2184 N N . GLN B 1 89 ? 5.613 21.109 14.609 1 95.56 89 GLN B N 1
ATOM 2185 C CA . GLN B 1 89 ? 4.453 21.531 15.398 1 95.56 89 GLN B CA 1
ATOM 2186 C C . GLN B 1 89 ? 4.02 22.938 15.039 1 95.56 89 GLN B C 1
ATOM 2188 O O . GLN B 1 89 ? 2.828 23.203 14.844 1 95.56 89 GLN B O 1
ATOM 2193 N N . LYS B 1 90 ? 4.91 23.812 14.984 1 94.44 90 LYS B N 1
ATOM 2194 C CA . LYS B 1 90 ? 4.621 25.203 14.625 1 94.44 90 LYS B CA 1
ATOM 2195 C C . LYS B 1 90 ? 4.023 25.297 13.219 1 94.44 90 LYS B C 1
ATOM 2197 O O . LYS B 1 90 ? 3.043 26 13 1 94.44 90 LYS B O 1
ATOM 2202 N N . TYR B 1 91 ? 4.629 24.578 12.359 1 94.81 91 TYR B N 1
ATOM 2203 C CA . TYR B 1 91 ? 4.176 24.594 10.977 1 94.81 91 TYR B CA 1
ATOM 2204 C C . TYR B 1 91 ? 2.752 24.047 10.859 1 94.81 91 TYR B C 1
ATOM 2206 O O . TYR B 1 91 ? 1.91 24.641 10.18 1 94.81 91 TYR B O 1
ATOM 2214 N N . ILE B 1 92 ? 2.473 22.969 11.492 1 97.12 92 ILE B N 1
ATOM 2215 C CA . ILE B 1 92 ? 1.149 22.359 11.445 1 97.12 92 ILE B CA 1
ATOM 2216 C C . ILE B 1 92 ? 0.122 23.297 12.07 1 97.12 92 ILE B C 1
ATOM 2218 O O . ILE B 1 92 ? -1.001 23.422 11.57 1 97.12 92 ILE B O 1
ATOM 2222 N N . SER B 1 93 ? 0.54 23.984 13.117 1 95.62 93 SER B N 1
ATOM 2223 C CA . SER B 1 93 ? -0.354 24.953 13.734 1 95.62 93 SER B CA 1
ATOM 2224 C C . SER B 1 93 ? -0.753 26.047 12.734 1 95.62 93 SER B C 1
ATOM 2226 O O . SER B 1 93 ? -1.91 26.469 12.703 1 95.62 93 SER B O 1
ATOM 2228 N N . GLN B 1 94 ? 0.167 26.469 11.969 1 95.12 94 GLN B N 1
ATOM 2229 C CA . GLN B 1 94 ? -0.104 27.469 10.938 1 95.12 94 GLN B CA 1
ATOM 2230 C C . GLN B 1 94 ? -1.039 26.906 9.867 1 95.12 94 GLN B C 1
ATOM 2232 O O . GLN B 1 94 ? -1.953 27.594 9.414 1 95.12 94 GLN B O 1
ATOM 2237 N N . LEU B 1 95 ? -0.783 25.688 9.453 1 95.56 95 LEU B N 1
ATOM 2238 C CA . LEU B 1 95 ? -1.635 25.062 8.453 1 95.56 95 LEU B CA 1
ATOM 2239 C C . LEU B 1 95 ? -3.068 24.938 8.953 1 95.56 95 LEU B C 1
ATOM 2241 O O . LEU B 1 95 ? -4.02 25.188 8.211 1 95.56 95 LEU B O 1
ATOM 2245 N N . VAL B 1 96 ? -3.205 24.578 10.219 1 97.06 96 VAL B N 1
ATOM 2246 C CA . VAL B 1 96 ? -4.508 24.328 10.828 1 97.06 96 VAL B CA 1
ATOM 2247 C C . VAL B 1 96 ? -5.34 25.594 10.812 1 97.06 96 VAL B C 1
ATOM 2249 O O . VAL B 1 96 ? -6.566 25.547 10.664 1 97.06 96 VAL B O 1
ATOM 2252 N N . GLU B 1 97 ? -4.715 26.734 10.883 1 96.19 97 GLU B N 1
ATOM 2253 C CA . GLU B 1 97 ? -5.395 28.016 10.898 1 96.19 97 GLU B CA 1
ATOM 2254 C C . GLU B 1 97 ? -6.117 28.281 9.578 1 96.19 97 GLU B C 1
ATOM 2256 O O . GLU B 1 97 ? -6.992 29.141 9.5 1 96.19 97 GLU B O 1
ATOM 2261 N N . GLN B 1 98 ? -5.777 27.562 8.594 1 95.12 98 GLN B N 1
ATOM 2262 C CA . GLN B 1 98 ? -6.371 27.766 7.273 1 95.12 98 GLN B CA 1
ATOM 2263 C C . GLN B 1 98 ? -7.691 27 7.137 1 95.12 98 GLN B C 1
ATOM 2265 O O . GLN B 1 98 ? -8.383 27.141 6.129 1 95.12 98 GLN B O 1
ATOM 2270 N N . PHE B 1 99 ? -8.039 26.297 8.086 1 97.06 99 PHE B N 1
ATOM 2271 C CA . PHE B 1 99 ? -9.281 25.547 8.109 1 97.06 99 PHE B CA 1
ATOM 2272 C C . PHE B 1 99 ? -10.297 26.188 9.047 1 97.06 99 PHE B C 1
ATOM 2274 O O . PHE B 1 99 ? -9.922 26.922 9.969 1 97.06 99 PHE B O 1
ATOM 2281 N N . GLU B 1 100 ? -11.562 25.953 8.75 1 97.81 100 GLU B N 1
ATOM 2282 C CA . GLU B 1 100 ? -12.594 26.344 9.703 1 97.81 100 GLU B CA 1
ATOM 2283 C C . GLU B 1 100 ? -12.523 25.5 10.977 1 97.81 100 GLU B C 1
ATOM 2285 O O . GLU B 1 100 ? -12.656 26.016 12.078 1 97.81 100 GLU B O 1
ATOM 2290 N N . LYS B 1 101 ? -12.344 24.266 10.75 1 97.56 101 LYS B N 1
ATOM 2291 C CA . LYS B 1 101 ? -12.281 23.328 11.875 1 97.56 101 LYS B CA 1
ATOM 2292 C C . LYS B 1 101 ? -11.422 22.125 11.547 1 97.56 101 LYS B C 1
ATOM 2294 O O . LYS B 1 101 ? -11.555 21.531 10.469 1 97.56 101 LYS B O 1
ATOM 2299 N N . VAL B 1 102 ? -10.555 21.766 12.484 1 98 102 VAL B N 1
ATOM 2300 C CA . VAL B 1 102 ? -9.758 20.547 12.391 1 98 102 VAL B CA 1
ATOM 2301 C C . VAL B 1 102 ? -9.797 19.797 13.719 1 98 102 VAL B C 1
ATOM 2303 O O . VAL B 1 102 ? -9.641 20.406 14.789 1 98 102 VAL B O 1
ATOM 2306 N N . LYS B 1 103 ? -10.055 18.531 13.695 1 98.06 103 LYS B N 1
ATOM 2307 C CA . LYS B 1 103 ? -10.023 17.688 14.883 1 98.06 103 LYS B CA 1
ATOM 2308 C C . LYS B 1 103 ? -9.023 16.547 14.711 1 98.06 103 LYS B C 1
ATOM 2310 O O . LYS B 1 103 ? -9.078 15.805 13.727 1 98.06 103 LYS B O 1
ATOM 2315 N N . PHE B 1 104 ? -8.164 16.422 15.656 1 98.44 104 PHE B N 1
ATOM 2316 C CA . PHE B 1 104 ? -7.191 15.328 15.664 1 98.44 104 PHE B CA 1
ATOM 2317 C C . PHE B 1 104 ? -7.664 14.188 16.562 1 98.44 104 PHE B C 1
ATOM 2319 O O . PHE B 1 104 ? -8.047 14.414 17.719 1 98.44 104 PHE B O 1
ATOM 2326 N N . GLN B 1 105 ? -7.574 12.992 16.047 1 98.06 105 GLN B N 1
ATOM 2327 C CA . GLN B 1 105 ? -8.047 11.828 16.797 1 98.06 105 GLN B CA 1
ATOM 2328 C C . GLN B 1 105 ? -7.051 10.68 16.703 1 98.06 105 GLN B C 1
ATOM 2330 O O . GLN B 1 105 ? -6.5 10.406 15.633 1 98.06 105 GLN B O 1
ATOM 2335 N N . HIS B 1 106 ? -6.863 10.023 17.844 1 97.81 106 HIS B N 1
ATOM 2336 C CA . HIS B 1 106 ? -5.988 8.859 17.906 1 97.81 106 HIS B CA 1
ATOM 2337 C C . HIS B 1 106 ? -6.742 7.586 17.531 1 97.81 106 HIS B C 1
ATOM 2339 O O . HIS B 1 106 ? -7.844 7.344 18.031 1 97.81 106 HIS B O 1
ATOM 2345 N N . LEU B 1 107 ? -6.141 6.875 16.656 1 95.81 107 LEU B N 1
ATOM 2346 C CA . LEU B 1 107 ? -6.715 5.617 16.188 1 95.81 107 LEU B CA 1
ATOM 2347 C C . LEU B 1 107 ? -5.781 4.449 16.5 1 95.81 107 LEU B C 1
ATOM 2349 O O . LEU B 1 107 ? -4.559 4.594 16.438 1 95.81 107 LEU B O 1
ATOM 2353 N N . PRO B 1 108 ? -6.43 3.293 16.859 1 95.12 108 PRO B N 1
ATOM 2354 C CA . PRO B 1 108 ? -5.582 2.104 16.938 1 95.12 108 PRO B CA 1
ATOM 2355 C C . PRO B 1 108 ? -4.91 1.768 15.602 1 95.12 108 PRO B C 1
ATOM 2357 O O . PRO B 1 108 ? -5.48 2.012 14.539 1 95.12 108 PRO B O 1
ATOM 2360 N N . ARG B 1 109 ? -3.764 1.16 15.688 1 91.56 109 ARG B N 1
ATOM 2361 C CA . ARG B 1 109 ? -2.982 0.828 14.5 1 91.56 109 ARG B CA 1
ATOM 2362 C C . ARG B 1 109 ? -3.795 -0.027 13.539 1 91.56 109 ARG B C 1
ATOM 2364 O O . ARG B 1 109 ? -3.711 0.154 12.32 1 91.56 109 ARG B O 1
ATOM 2371 N N . GLU B 1 110 ? -4.578 -0.958 14.031 1 89.19 110 GLU B N 1
ATOM 2372 C CA . GLU B 1 110 ? -5.359 -1.892 13.227 1 89.19 110 GLU B CA 1
ATOM 2373 C C . GLU B 1 110 ? -6.406 -1.158 12.391 1 89.19 110 GLU B C 1
ATOM 2375 O O . GLU B 1 110 ? -6.887 -1.686 11.383 1 89.19 110 GLU B O 1
ATOM 2380 N N . ASP B 1 111 ? -6.738 0.07 12.781 1 92.25 111 ASP B N 1
ATOM 2381 C CA . ASP B 1 111 ? -7.758 0.852 12.086 1 92.25 111 ASP B CA 1
ATOM 2382 C C . ASP B 1 111 ? -7.117 1.843 11.117 1 92.25 111 ASP B C 1
ATOM 2384 O O . ASP B 1 111 ? -7.812 2.65 10.492 1 92.25 111 ASP B O 1
ATOM 2388 N N . ASN B 1 112 ? -5.805 1.796 10.945 1 95.19 112 ASN B N 1
ATOM 2389 C CA . ASN B 1 112 ? -5.078 2.727 10.094 1 95.19 112 ASN B CA 1
ATOM 2390 C C . ASN B 1 112 ? -4.293 1.995 9.008 1 95.19 112 ASN B C 1
ATOM 2392 O O . ASN B 1 112 ? -3.219 2.443 8.602 1 95.19 112 ASN B O 1
ATOM 2396 N N . GLN B 1 113 ? -4.82 0.954 8.562 1 91.88 113 GLN B N 1
ATOM 2397 C CA . GLN B 1 113 ? -4.098 0.032 7.688 1 91.88 113 GLN B CA 1
ATOM 2398 C C . GLN B 1 113 ? -3.809 0.671 6.332 1 91.88 113 GLN B C 1
ATOM 2400 O O . GLN B 1 113 ? -2.74 0.457 5.758 1 91.88 113 GLN B O 1
ATOM 2405 N N . ILE B 1 114 ? -4.734 1.427 5.824 1 91.06 114 ILE B N 1
ATOM 2406 C CA . ILE B 1 114 ? -4.57 2.016 4.5 1 91.06 114 ILE B CA 1
ATOM 2407 C C . ILE B 1 114 ? -3.4 2.996 4.512 1 91.06 114 ILE B C 1
ATOM 2409 O O . ILE B 1 114 ? -2.498 2.908 3.676 1 91.06 114 ILE B O 1
ATOM 2413 N N . ALA B 1 115 ? -3.41 3.904 5.465 1 95.06 115 ALA B N 1
ATOM 2414 C CA . ALA B 1 115 ? -2.332 4.887 5.562 1 95.06 115 ALA B CA 1
ATOM 2415 C C . ALA B 1 115 ? -0.992 4.203 5.82 1 95.06 115 ALA B C 1
ATOM 2417 O O . ALA B 1 115 ? 0.034 4.602 5.262 1 95.06 115 ALA B O 1
ATOM 2418 N N . ASP B 1 116 ? -1.046 3.189 6.633 1 95.44 116 ASP B N 1
ATOM 2419 C CA . ASP B 1 116 ? 0.159 2.414 6.914 1 95.44 116 ASP B CA 1
ATOM 2420 C C . ASP B 1 116 ? 0.698 1.758 5.645 1 95.44 116 ASP B C 1
ATOM 2422 O O . ASP B 1 116 ? 1.903 1.787 5.387 1 95.44 116 ASP B O 1
ATOM 2426 N N . ALA B 1 117 ? -0.182 1.161 4.938 1 93.5 117 ALA B N 1
ATOM 2427 C CA . ALA B 1 117 ? 0.213 0.527 3.682 1 93.5 117 ALA B CA 1
ATOM 2428 C C . ALA B 1 117 ? 0.811 1.546 2.717 1 93.5 117 ALA B C 1
ATOM 2430 O O . ALA B 1 117 ? 1.834 1.282 2.08 1 93.5 117 ALA B O 1
ATOM 2431 N N . LEU B 1 118 ? 0.164 2.643 2.553 1 92.12 118 LEU B N 1
ATOM 2432 C CA . LEU B 1 118 ? 0.647 3.701 1.672 1 92.12 118 LEU B CA 1
ATOM 2433 C C . LEU B 1 118 ? 2.045 4.152 2.082 1 92.12 118 LEU B C 1
ATOM 2435 O O . LEU B 1 118 ? 2.926 4.309 1.232 1 92.12 118 LEU B O 1
ATOM 2439 N N . ALA B 1 119 ? 2.234 4.379 3.334 1 94.94 119 ALA B N 1
ATOM 2440 C CA . ALA B 1 119 ? 3.531 4.809 3.854 1 94.94 119 ALA B CA 1
ATOM 2441 C C . ALA B 1 119 ? 4.602 3.752 3.592 1 94.94 119 ALA B C 1
ATOM 2443 O O . ALA B 1 119 ? 5.723 4.082 3.199 1 94.94 119 ALA B O 1
ATOM 2444 N N . THR B 1 120 ? 4.242 2.594 3.832 1 92 120 THR B N 1
ATOM 2445 C CA . THR B 1 120 ? 5.16 1.477 3.631 1 92 120 THR B CA 1
ATOM 2446 C C . THR B 1 120 ? 5.594 1.389 2.17 1 92 120 THR B C 1
ATOM 2448 O O . THR B 1 120 ? 6.781 1.247 1.877 1 92 120 THR B O 1
ATOM 2451 N N . LEU B 1 121 ? 4.648 1.447 1.303 1 89.38 121 LEU B N 1
ATOM 2452 C CA . LEU B 1 121 ? 4.957 1.389 -0.122 1 89.38 121 LEU B CA 1
ATOM 2453 C C . LEU B 1 121 ? 5.914 2.51 -0.517 1 89.38 121 LEU B C 1
ATOM 2455 O O . LEU B 1 121 ? 6.898 2.275 -1.222 1 89.38 121 LEU B O 1
ATOM 2459 N N . ALA B 1 122 ? 5.637 3.654 -0.048 1 90.44 122 ALA B N 1
ATOM 2460 C CA . ALA B 1 122 ? 6.477 4.801 -0.38 1 90.44 122 ALA B CA 1
ATOM 2461 C C . ALA B 1 122 ? 7.895 4.613 0.149 1 90.44 122 ALA B C 1
ATOM 2463 O O . ALA B 1 122 ? 8.867 4.984 -0.515 1 90.44 122 ALA B O 1
ATOM 2464 N N . ALA B 1 123 ? 7.953 4.094 1.302 1 90.25 123 ALA B N 1
ATOM 2465 C CA . ALA B 1 123 ? 9.258 3.898 1.929 1 90.25 123 ALA B CA 1
ATOM 2466 C C . ALA B 1 123 ? 10.094 2.891 1.146 1 90.25 123 ALA B C 1
ATOM 2468 O O . ALA B 1 123 ? 11.32 3.021 1.069 1 90.25 123 ALA B O 1
ATOM 2469 N N . MET B 1 124 ? 9.469 1.952 0.636 1 83.75 124 MET B N 1
ATOM 2470 C CA . MET B 1 124 ? 10.188 0.811 0.078 1 83.75 124 MET B CA 1
ATOM 2471 C C . MET B 1 124 ? 10.438 1.002 -1.414 1 83.75 124 MET B C 1
ATOM 2473 O O . MET B 1 124 ? 11.352 0.396 -1.977 1 83.75 124 MET B O 1
ATOM 2477 N N . PHE B 1 125 ? 9.531 1.742 -2.023 1 77.12 125 PHE B N 1
ATOM 2478 C CA . PHE B 1 125 ? 9.719 1.956 -3.453 1 77.12 125 PHE B CA 1
ATOM 2479 C C . PHE B 1 125 ? 10.781 3.018 -3.703 1 77.12 125 PHE B C 1
ATOM 2481 O O . PHE B 1 125 ? 10.953 3.936 -2.898 1 77.12 125 PHE B O 1
ATOM 2488 N N . GLY B 1 126 ? 11.594 2.701 -4.578 1 64.5 126 GLY B N 1
ATOM 2489 C CA . GLY B 1 126 ? 12.586 3.697 -4.957 1 64.5 126 GLY B CA 1
ATOM 2490 C C . GLY B 1 126 ? 11.969 4.949 -5.555 1 64.5 126 GLY B C 1
ATOM 2491 O O . GLY B 1 126 ? 10.742 5.07 -5.625 1 64.5 126 GLY B O 1
ATOM 2492 N N . ALA B 1 127 ? 12.797 5.992 -5.789 1 57.41 127 ALA B N 1
ATOM 2493 C CA . ALA B 1 127 ? 12.398 7.301 -6.305 1 57.41 127 ALA B CA 1
ATOM 2494 C C . ALA B 1 127 ? 11.586 7.16 -7.59 1 57.41 127 ALA B C 1
ATOM 2496 O O . ALA B 1 127 ? 10.766 8.016 -7.906 1 57.41 127 ALA B O 1
ATOM 2497 N N . GLU B 1 128 ? 11.836 5.961 -8.25 1 54.44 128 GLU B N 1
ATOM 2498 C CA . GLU B 1 128 ? 11.141 5.77 -9.516 1 54.44 128 GLU B CA 1
ATOM 2499 C C . GLU B 1 128 ? 9.93 4.848 -9.344 1 54.44 128 GLU B C 1
ATOM 2501 O O . GLU B 1 128 ? 10.078 3.623 -9.328 1 54.44 128 GLU B O 1
ATOM 2506 N N . VAL B 1 129 ? 9.008 5.348 -8.555 1 53.16 129 VAL B N 1
ATOM 2507 C CA . VAL B 1 129 ? 7.902 4.418 -8.352 1 53.16 129 VAL B CA 1
ATOM 2508 C C . VAL B 1 129 ? 6.949 4.48 -9.539 1 53.16 129 VAL B C 1
ATOM 2510 O O . VAL B 1 129 ? 6.586 5.566 -10 1 53.16 129 VAL B O 1
ATOM 2513 N N . GLN B 1 130 ? 6.848 3.373 -10.211 1 58.16 130 GLN B N 1
ATOM 2514 C CA . GLN B 1 130 ? 5.816 3.244 -11.234 1 58.16 130 GLN B CA 1
ATOM 2515 C C . GLN B 1 130 ? 4.422 3.307 -10.625 1 58.16 130 GLN B C 1
ATOM 2517 O O . GLN B 1 130 ? 4.227 2.934 -9.469 1 58.16 130 GLN B O 1
ATOM 2522 N N . PRO B 1 131 ? 3.543 3.988 -11.336 1 61.12 131 PRO B N 1
ATOM 2523 C CA . PRO B 1 131 ? 2.164 4 -10.836 1 61.12 131 PRO B CA 1
ATOM 2524 C C . PRO B 1 131 ? 1.668 2.611 -10.438 1 61.12 131 PRO B C 1
ATOM 2526 O O . PRO B 1 131 ? 2.023 1.619 -11.078 1 61.12 131 PRO B O 1
ATOM 2529 N N . ILE B 1 132 ? 1.116 2.621 -9.273 1 67.62 132 ILE B N 1
ATOM 2530 C CA . ILE B 1 132 ? 0.487 1.372 -8.852 1 67.62 132 ILE B CA 1
ATOM 2531 C C . ILE B 1 132 ? -0.852 1.206 -9.57 1 67.62 132 ILE B C 1
ATOM 2533 O O . ILE B 1 132 ? -1.728 2.07 -9.469 1 67.62 132 ILE B O 1
ATOM 2537 N N . ILE B 1 133 ? -0.934 0.102 -10.398 1 62.09 133 ILE B N 1
ATOM 2538 C CA . ILE B 1 133 ? -2.16 -0.191 -11.133 1 62.09 133 ILE B CA 1
ATOM 2539 C C . ILE B 1 133 ? -2.996 -1.205 -10.359 1 62.09 133 ILE B C 1
ATOM 2541 O O . ILE B 1 133 ? -2.539 -2.318 -10.086 1 62.09 133 ILE B O 1
ATOM 2545 N N . MET B 1 134 ? -4.203 -0.71 -10.016 1 72.75 134 MET B N 1
ATOM 2546 C CA . MET B 1 134 ? -5.094 -1.621 -9.305 1 72.75 134 MET B CA 1
ATOM 2547 C C . MET B 1 134 ? -6.082 -2.277 -10.258 1 72.75 134 MET B C 1
ATOM 2549 O O . MET B 1 134 ? -6.793 -1.589 -10.992 1 72.75 134 MET B O 1
ATOM 2553 N N . GLY B 1 135 ? -6.043 -3.648 -10.359 1 72.19 135 GLY B N 1
ATOM 2554 C CA . GLY B 1 135 ? -7.008 -4.395 -11.148 1 72.19 135 GLY B CA 1
ATOM 2555 C C . GLY B 1 135 ? -8.203 -4.871 -10.344 1 72.19 135 GLY B C 1
ATOM 2556 O O . GLY B 1 135 ? -8.336 -4.531 -9.164 1 72.19 135 GLY B O 1
ATOM 2557 N N . LEU B 1 136 ? -9.18 -5.41 -11.102 1 79.19 136 LEU B N 1
ATOM 2558 C CA . LEU B 1 136 ? -10.352 -6.023 -10.477 1 79.19 136 LEU B CA 1
ATOM 2559 C C . LEU B 1 136 ? -10.547 -7.453 -10.969 1 79.19 136 LEU B C 1
ATOM 2561 O O . LEU B 1 136 ? -10.445 -7.719 -12.172 1 79.19 136 LEU B O 1
ATOM 2565 N N . ARG B 1 137 ? -10.695 -8.367 -10.047 1 81.06 137 ARG B N 1
ATOM 2566 C CA . ARG B 1 137 ? -11.016 -9.75 -10.383 1 81.06 137 ARG B CA 1
ATOM 2567 C C . ARG B 1 137 ? -12.383 -10.148 -9.82 1 81.06 137 ARG B C 1
ATOM 2569 O O . ARG B 1 137 ? -12.586 -10.133 -8.609 1 81.06 137 ARG B O 1
ATOM 2576 N N . ASP B 1 138 ? -13.266 -10.492 -10.75 1 83.62 138 ASP B N 1
ATOM 2577 C CA . ASP B 1 138 ? -14.648 -10.727 -10.344 1 83.62 138 ASP B CA 1
ATOM 2578 C C . ASP B 1 138 ? -14.922 -12.219 -10.164 1 83.62 138 ASP B C 1
ATOM 2580 O O . ASP B 1 138 ? -16.016 -12.602 -9.742 1 83.62 138 ASP B O 1
ATOM 2584 N N . SER B 1 139 ? -13.953 -13.07 -10.625 1 84.75 139 SER B N 1
ATOM 2585 C CA . SER B 1 139 ? -14.062 -14.516 -10.461 1 84.75 139 SER B CA 1
ATOM 2586 C C . SER B 1 139 ? -12.711 -15.141 -10.156 1 84.75 139 SER B C 1
ATOM 2588 O O . SER B 1 139 ? -11.664 -14.547 -10.445 1 84.75 139 SER B O 1
ATOM 2590 N N . PRO B 1 140 ? -12.828 -16.359 -9.586 1 85.62 140 PRO B N 1
ATOM 2591 C CA . PRO B 1 140 ? -11.555 -17.031 -9.305 1 85.62 140 PRO B CA 1
ATOM 2592 C C . PRO B 1 140 ? -10.672 -17.172 -10.539 1 85.62 140 PRO B C 1
ATOM 2594 O O . PRO B 1 140 ? -11.172 -17.391 -11.641 1 85.62 140 PRO B O 1
ATOM 2597 N N . ALA B 1 141 ? -9.422 -17 -10.367 1 85.88 141 ALA B N 1
ATOM 2598 C CA . ALA B 1 141 ? -8.461 -16.953 -11.461 1 85.88 141 ALA B CA 1
ATOM 2599 C C . ALA B 1 141 ? -8.477 -18.25 -12.258 1 85.88 141 ALA B C 1
ATOM 2601 O O . ALA B 1 141 ? -8.258 -18.25 -13.469 1 85.88 141 ALA B O 1
ATOM 2602 N N . TYR B 1 142 ? -8.68 -19.406 -11.523 1 82.75 142 TYR B N 1
ATOM 2603 C CA . TYR B 1 142 ? -8.578 -20.688 -12.195 1 82.75 142 TYR B CA 1
ATOM 2604 C C . TYR B 1 142 ? -9.75 -20.891 -13.156 1 82.75 142 TYR B C 1
ATOM 2606 O O . TYR B 1 142 ? -9.734 -21.812 -13.977 1 82.75 142 TYR B O 1
ATOM 2614 N N . CYS B 1 143 ? -10.844 -20.203 -12.984 1 79.94 143 CYS B N 1
ATOM 2615 C CA . CYS B 1 143 ? -11.969 -20.266 -13.906 1 79.94 143 CYS B CA 1
ATOM 2616 C C . CYS B 1 143 ? -11.602 -19.688 -15.266 1 79.94 143 CYS B C 1
ATOM 2618 O O . CYS B 1 143 ? -12.305 -19.906 -16.25 1 79.94 143 CYS B O 1
ATOM 2620 N N . ALA B 1 144 ? -10.633 -18.828 -15.344 1 62.09 144 ALA B N 1
ATOM 2621 C CA . ALA B 1 144 ? -10.203 -18.234 -16.609 1 62.09 144 ALA B CA 1
ATOM 2622 C C . ALA B 1 144 ? -9.414 -19.234 -17.438 1 62.09 144 ALA B C 1
ATOM 2624 O O . ALA B 1 144 ? -8.688 -20.062 -16.906 1 62.09 144 ALA B O 1
ATOM 2625 N N . ASN B 1 145 ? -10.164 -19.875 -18.453 1 50.38 145 ASN B N 1
ATOM 2626 C CA . ASN B 1 145 ? -9.5 -20.875 -19.297 1 50.38 145 ASN B CA 1
ATOM 2627 C C . ASN B 1 145 ? -8.094 -20.438 -19.688 1 50.38 145 ASN B C 1
ATOM 2629 O O . ASN B 1 145 ? -7.883 -19.281 -20.062 1 50.38 145 ASN B O 1
ATOM 2633 N N . VAL B 1 146 ? -7.039 -21.312 -19.25 1 46.62 146 VAL B N 1
ATOM 2634 C CA . VAL B 1 146 ? -5.68 -21.094 -19.719 1 46.62 146 VAL B CA 1
ATOM 2635 C C . VAL B 1 146 ? -5.703 -20.703 -21.203 1 46.62 146 VAL B C 1
ATOM 2637 O O . VAL B 1 146 ? -4.918 -19.859 -21.641 1 46.62 146 VAL B O 1
ATOM 2640 N N . GLU B 1 147 ? -6.578 -21.391 -21.953 1 40.53 147 GLU B N 1
ATOM 2641 C CA . GLU B 1 147 ? -6.648 -21.297 -23.406 1 40.53 147 GLU B CA 1
ATOM 2642 C C . GLU B 1 147 ? -7.227 -19.953 -23.844 1 40.53 147 GLU B C 1
ATOM 2644 O O . GLU B 1 147 ? -7.285 -19.656 -25.031 1 40.53 147 GLU B O 1
ATOM 2649 N N . GLU B 1 148 ? -8.078 -19.484 -23.125 1 39.38 148 GLU B N 1
ATOM 2650 C CA . GLU B 1 148 ? -8.547 -18.25 -23.719 1 39.38 148 GLU B CA 1
ATOM 2651 C C . GLU B 1 148 ? -7.387 -17.297 -24.016 1 39.38 148 GLU B C 1
ATOM 2653 O O . GLU B 1 148 ? -6.617 -16.953 -23.109 1 39.38 148 GLU B O 1
ATOM 2658 N N . GLU B 1 149 ? -6.941 -17.359 -25.172 1 33.56 149 GLU B N 1
ATOM 2659 C CA . GLU B 1 149 ? -5.883 -16.656 -25.891 1 33.56 149 GLU B CA 1
ATOM 2660 C C . GLU B 1 149 ? -5.645 -15.273 -25.297 1 33.56 149 GLU B C 1
ATOM 2662 O O . GLU B 1 149 ? -6.594 -14.531 -25.031 1 33.56 149 GLU B O 1
ATOM 2667 N N . VAL B 1 150 ? -4.566 -15.195 -24.422 1 37.75 150 VAL B N 1
ATOM 2668 C CA . VAL B 1 150 ? -3.932 -13.898 -24.219 1 37.75 150 VAL B CA 1
ATOM 2669 C C . VAL B 1 150 ? -4.262 -12.969 -25.375 1 37.75 150 VAL B C 1
ATOM 2671 O O . VAL B 1 150 ? -3.717 -13.117 -26.469 1 37.75 150 VAL B O 1
ATOM 2674 N N . ASP B 1 151 ? -5.336 -12.82 -25.766 1 39.12 151 ASP B N 1
ATOM 2675 C CA . ASP B 1 151 ? -5.402 -11.758 -26.766 1 39.12 151 ASP B CA 1
ATOM 2676 C C . ASP B 1 151 ? -4.41 -10.648 -26.453 1 39.12 151 ASP B C 1
ATOM 2678 O O . ASP B 1 151 ? -4.34 -10.172 -25.312 1 39.12 151 ASP B O 1
ATOM 2682 N N . GLY B 1 152 ? -3.09 -10.781 -26.906 1 41.25 152 GLY B N 1
ATOM 2683 C CA . GLY B 1 152 ? -1.811 -10.094 -26.844 1 41.25 152 GLY B CA 1
ATOM 2684 C C . GLY B 1 152 ? -1.767 -8.992 -25.812 1 41.25 152 GLY B C 1
ATOM 2685 O O . GLY B 1 152 ? -0.75 -8.312 -25.656 1 41.25 152 GLY B O 1
ATOM 2686 N N . LYS B 1 153 ? -2.893 -8.422 -25.531 1 41.94 153 LYS B N 1
ATOM 2687 C CA . LYS B 1 153 ? -2.738 -7.234 -24.688 1 41.94 153 LYS B CA 1
ATOM 2688 C C . LYS B 1 153 ? -2.963 -7.57 -23.219 1 41.94 153 LYS B C 1
ATOM 2690 O O . LYS B 1 153 ? -3.895 -8.297 -22.875 1 41.94 153 LYS B O 1
ATOM 2695 N N . PRO B 1 154 ? -2.07 -7.641 -22.531 1 41.53 154 PRO B N 1
ATOM 2696 C CA . PRO B 1 154 ? -2.242 -7.824 -21.078 1 41.53 154 PRO B CA 1
ATOM 2697 C C . PRO B 1 154 ? -3.514 -7.168 -20.547 1 41.53 154 PRO B C 1
ATOM 2699 O O . PRO B 1 154 ? -4.012 -6.211 -21.141 1 41.53 154 PRO B O 1
ATOM 2702 N N . TRP B 1 155 ? -4.305 -7.91 -19.828 1 41.12 155 TRP B N 1
ATOM 2703 C CA . TRP B 1 155 ? -5.551 -7.391 -19.281 1 41.12 155 TRP B CA 1
ATOM 2704 C C . TRP B 1 155 ? -5.414 -5.914 -18.922 1 41.12 155 TRP B C 1
ATOM 2706 O O . TRP B 1 155 ? -6.41 -5.188 -18.875 1 41.12 155 TRP B O 1
ATOM 2716 N N . TYR B 1 156 ? -4.199 -5.59 -18.594 1 40.5 156 TYR B N 1
ATOM 2717 C CA . TYR B 1 156 ? -3.941 -4.195 -18.25 1 40.5 156 TYR B CA 1
ATOM 2718 C C . TYR B 1 156 ? -3.496 -3.414 -19.484 1 40.5 156 TYR B C 1
ATOM 2720 O O . TYR B 1 156 ? -3.195 -2.223 -19.391 1 40.5 156 TYR B O 1
ATOM 2728 N N . ASP B 1 157 ? -3.371 -4.172 -20.531 1 45.88 157 ASP B N 1
ATOM 2729 C CA . ASP B 1 157 ? -2.857 -3.535 -21.734 1 45.88 157 ASP B CA 1
ATOM 2730 C C . ASP B 1 157 ? -3.684 -2.307 -22.109 1 45.88 157 ASP B C 1
ATOM 2732 O O . ASP B 1 157 ? -3.131 -1.268 -22.484 1 45.88 157 ASP B O 1
ATOM 2736 N N . ASP B 1 158 ? -4.859 -2.566 -22.031 1 43.81 158 ASP B N 1
ATOM 2737 C CA . ASP B 1 158 ? -5.75 -1.462 -22.375 1 43.81 158 ASP B CA 1
ATOM 2738 C C . ASP B 1 158 ? -5.555 -0.287 -21.422 1 43.81 158 ASP B C 1
ATOM 2740 O O . ASP B 1 158 ? -5.621 0.873 -21.828 1 43.81 158 ASP B O 1
ATOM 2744 N N . ILE B 1 159 ? -5.414 -0.632 -20.266 1 40.91 159 ILE B N 1
ATOM 2745 C CA . ILE B 1 159 ? -5.215 0.425 -19.281 1 40.91 159 ILE B CA 1
ATOM 2746 C C . ILE B 1 159 ? -3.857 1.087 -19.5 1 40.91 159 ILE B C 1
ATOM 2748 O O . ILE B 1 159 ? -3.748 2.314 -19.469 1 40.91 159 ILE B O 1
ATOM 2752 N N . LEU B 1 160 ? -2.896 0.24 -19.828 1 43.75 160 LEU B N 1
ATOM 2753 C CA . LEU B 1 160 ? -1.565 0.759 -20.125 1 43.75 160 LEU B CA 1
ATOM 2754 C C . LEU B 1 160 ? -1.58 1.596 -21.391 1 43.75 160 LEU B C 1
ATOM 2756 O O . LEU B 1 160 ? -0.973 2.668 -21.453 1 43.75 160 LEU B O 1
ATOM 2760 N N . GLN B 1 161 ? -2.215 0.945 -22.484 1 43.75 161 GLN B N 1
ATOM 2761 C CA . GLN B 1 161 ? -2.299 1.666 -23.75 1 43.75 161 GLN B CA 1
ATOM 2762 C C . GLN B 1 161 ? -3.084 2.967 -23.594 1 43.75 161 GLN B C 1
ATOM 2764 O O . GLN B 1 161 ? -2.711 3.994 -24.172 1 43.75 161 GLN B O 1
ATOM 2769 N N . TYR B 1 162 ? -4.195 2.861 -22.906 1 41.53 162 TYR B N 1
ATOM 2770 C CA . TYR B 1 162 ? -4.977 4.062 -22.641 1 41.53 162 TYR B CA 1
ATOM 2771 C C . TYR B 1 162 ? -4.16 5.082 -21.859 1 41.53 162 TYR B C 1
ATOM 2773 O O . TYR B 1 162 ? -4.191 6.277 -22.156 1 41.53 162 TYR B O 1
ATOM 2781 N N . MET B 1 163 ? -3.502 4.617 -20.938 1 40.38 163 MET B N 1
ATOM 2782 C CA . MET B 1 163 ? -2.67 5.508 -20.141 1 40.38 163 MET B CA 1
ATOM 2783 C C . MET B 1 163 ? -1.543 6.102 -20.984 1 40.38 163 MET B C 1
ATOM 2785 O O . MET B 1 163 ? -1.185 7.27 -20.812 1 40.38 163 MET B O 1
ATOM 2789 N N . LYS B 1 164 ? -1.079 5.199 -21.891 1 42.5 164 LYS B N 1
ATOM 2790 C CA . LYS B 1 164 ? 0.022 5.629 -22.75 1 42.5 164 LYS B CA 1
ATOM 2791 C C . LYS B 1 164 ? -0.491 6.434 -23.953 1 42.5 164 LYS B C 1
ATOM 2793 O O . LYS B 1 164 ? 0.112 7.438 -24.328 1 42.5 164 LYS B O 1
ATOM 2798 N N . HIS B 1 165 ? -1.578 5.852 -24.734 1 46.44 165 HIS B N 1
ATOM 2799 C CA . HIS B 1 165 ? -1.938 6.41 -26.031 1 46.44 165 HIS B CA 1
ATOM 2800 C C . HIS B 1 165 ? -3.301 7.09 -25.984 1 46.44 165 HIS B C 1
ATOM 2802 O O . HIS B 1 165 ? -3.76 7.648 -26.984 1 46.44 165 HIS B O 1
ATOM 2808 N N . GLN B 1 166 ? -3.818 7.301 -24.906 1 43.06 166 GLN B N 1
ATOM 2809 C CA . GLN B 1 166 ? -5.145 7.895 -24.781 1 43.06 166 GLN B CA 1
ATOM 2810 C C . GLN B 1 166 ? -6.082 7.371 -25.875 1 43.06 166 GLN B C 1
ATOM 2812 O O . GLN B 1 166 ? -6.887 8.125 -26.422 1 43.06 166 GLN B O 1
ATOM 2817 N N . GLN B 1 167 ? -5.82 6.398 -26.656 1 46.16 167 GLN B N 1
ATOM 2818 C CA . GLN B 1 167 ? -6.652 5.863 -27.734 1 46.16 167 GLN B CA 1
ATOM 2819 C C . GLN B 1 167 ? -7.301 4.547 -27.312 1 46.16 167 GLN B C 1
ATOM 2821 O O . GLN B 1 167 ? -6.688 3.736 -26.625 1 46.16 167 GLN B O 1
ATOM 2826 N N . TYR B 1 168 ? -8.656 4.547 -27.438 1 46.31 168 TYR B N 1
ATOM 2827 C CA . TYR B 1 168 ? -9.383 3.293 -27.25 1 46.31 168 TYR B CA 1
ATOM 2828 C C . TYR B 1 168 ? -8.859 2.221 -28.203 1 46.31 168 TYR B C 1
ATOM 2830 O O . TYR B 1 168 ? -8.445 2.521 -29.328 1 46.31 168 TYR B O 1
ATOM 2838 N N . PRO B 1 169 ? -8.672 1.136 -27.781 1 45.88 169 PRO B N 1
ATOM 2839 C CA . PRO B 1 169 ? -8.336 0.116 -28.766 1 45.88 169 PRO B CA 1
ATOM 2840 C C . PRO B 1 169 ? -9.344 0.057 -29.922 1 45.88 169 PRO B C 1
ATOM 2842 O O . PRO B 1 169 ? -10.523 0.376 -29.734 1 45.88 169 PRO B O 1
ATOM 2845 N N . GLU B 1 170 ? -8.898 -0.014 -31.156 1 48.75 170 GLU B N 1
ATOM 2846 C CA . GLU B 1 170 ? -9.703 0.016 -32.375 1 48.75 170 GLU B CA 1
ATOM 2847 C C . GLU B 1 170 ? -10.906 -0.917 -32.25 1 48.75 170 GLU B C 1
ATOM 2849 O O . GLU B 1 170 ? -11.969 -0.637 -32.812 1 48.75 170 GLU B O 1
ATOM 2854 N N . HIS B 1 171 ? -10.82 -2.059 -31.641 1 47.59 171 HIS B N 1
ATOM 2855 C CA . HIS B 1 171 ? -11.922 -3.012 -31.656 1 47.59 171 HIS B CA 1
ATOM 2856 C C . HIS B 1 171 ? -12.688 -2.982 -30.344 1 47.59 171 HIS B C 1
ATOM 2858 O O . HIS B 1 171 ? -13.445 -3.912 -30.031 1 47.59 171 HIS B O 1
ATOM 2864 N N . ALA B 1 172 ? -12.508 -1.932 -29.641 1 46.47 172 ALA B N 1
ATOM 2865 C CA . ALA B 1 172 ? -13.219 -1.834 -28.359 1 46.47 172 ALA B CA 1
ATOM 2866 C C . ALA B 1 172 ? -14.703 -1.544 -28.594 1 46.47 172 ALA B C 1
ATOM 2868 O O . ALA B 1 172 ? -15.055 -0.613 -29.312 1 46.47 172 ALA B O 1
ATOM 2869 N N . SER B 1 173 ? -15.602 -2.477 -28.266 1 49.31 173 SER B N 1
ATOM 2870 C CA . SER B 1 173 ? -17.031 -2.191 -28.344 1 49.31 173 SER B CA 1
ATOM 2871 C C . SER B 1 173 ? -17.406 -0.967 -27.516 1 49.31 173 SER B C 1
ATOM 2873 O O . SER B 1 173 ? -16.609 -0.52 -26.672 1 49.31 173 SER B O 1
ATOM 2875 N N . GLU B 1 174 ? -18.641 -0.387 -27.766 1 50.66 174 GLU B N 1
ATOM 2876 C CA . GLU B 1 174 ? -19.125 0.76 -27.016 1 50.66 174 GLU B CA 1
ATOM 2877 C C . GLU B 1 174 ? -19.078 0.492 -25.516 1 50.66 174 GLU B C 1
ATOM 2879 O O . GLU B 1 174 ? -18.797 1.398 -24.719 1 50.66 174 GLU B O 1
ATOM 2884 N N . ASN B 1 175 ? -19.281 -0.709 -25.172 1 45.94 175 ASN B N 1
ATOM 2885 C CA . ASN B 1 175 ? -19.234 -1.105 -23.766 1 45.94 175 ASN B CA 1
ATOM 2886 C C . ASN B 1 175 ? -17.797 -1.148 -23.234 1 45.94 175 ASN B C 1
ATOM 2888 O O . ASN B 1 175 ? -17.547 -0.757 -22.094 1 45.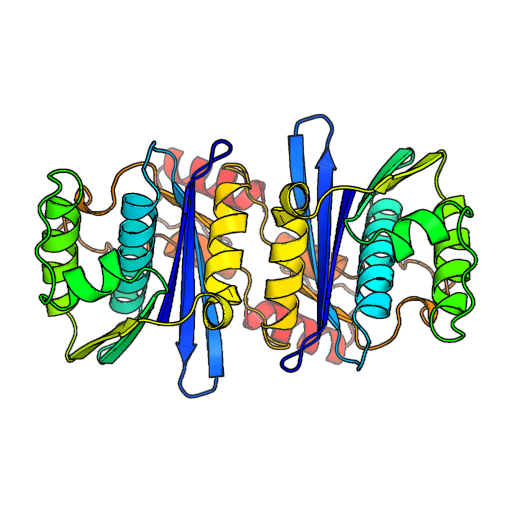94 175 ASN B O 1
ATOM 2892 N N . ASP B 1 176 ? -16.938 -1.56 -24.062 1 46.12 176 ASP B N 1
ATOM 2893 C CA . ASP B 1 176 ? -15.523 -1.553 -23.703 1 46.12 176 ASP B CA 1
ATOM 2894 C C . ASP B 1 176 ? -15.016 -0.128 -23.5 1 46.12 176 ASP B C 1
ATOM 2896 O O . ASP B 1 176 ? -14.258 0.139 -22.562 1 46.12 176 ASP B O 1
ATOM 2900 N N . LYS B 1 177 ? -15.492 0.692 -24.312 1 47.97 177 LYS B N 1
ATOM 2901 C CA . LYS B 1 177 ? -15.094 2.096 -24.266 1 47.97 177 LYS B CA 1
ATOM 2902 C C . LYS B 1 177 ? -15.602 2.771 -23 1 47.97 177 LYS B C 1
ATOM 2904 O O . LYS B 1 177 ? -14.875 3.533 -22.359 1 47.97 177 LYS B O 1
ATOM 2909 N N . ARG B 1 178 ? -16.844 2.461 -22.688 1 44.5 178 ARG B N 1
ATOM 2910 C CA . ARG B 1 178 ? -17.453 2.953 -21.453 1 44.5 178 ARG B CA 1
ATOM 2911 C C . ARG B 1 178 ? -16.688 2.439 -20.234 1 44.5 178 ARG B C 1
ATOM 2913 O O . ARG B 1 178 ? -16.469 3.186 -19.281 1 44.5 178 ARG B O 1
ATOM 2920 N N . LEU B 1 179 ? -16.406 1.284 -20.359 1 42.72 179 LEU B N 1
ATOM 2921 C CA . LEU B 1 179 ? -15.625 0.675 -19.281 1 42.72 179 LEU B CA 1
ATOM 2922 C C . LEU B 1 179 ? -14.219 1.261 -19.234 1 42.72 179 LEU B C 1
ATOM 2924 O O . LEU B 1 179 ? -13.703 1.565 -18.156 1 42.72 179 LEU B O 1
ATOM 2928 N N . ILE B 1 180 ? -13.656 1.446 -20.469 1 44.53 180 ILE B N 1
ATOM 2929 C CA . ILE B 1 180 ? -12.344 2.074 -20.562 1 44.53 180 ILE B CA 1
ATOM 2930 C C . ILE B 1 180 ? -12.438 3.533 -20.125 1 44.53 180 ILE B C 1
ATOM 2932 O O . ILE B 1 180 ? -11.578 4.02 -19.375 1 44.53 180 ILE B O 1
ATOM 2936 N N . ARG B 1 181 ? -13.562 4.195 -20.75 1 43.41 181 ARG B N 1
ATOM 2937 C CA . ARG B 1 181 ? -13.805 5.578 -20.359 1 43.41 181 ARG B CA 1
ATOM 2938 C C . ARG B 1 181 ? -14.039 5.691 -18.859 1 43.41 181 ARG B C 1
ATOM 2940 O O . ARG B 1 181 ? -13.523 6.602 -18.203 1 43.41 181 ARG B O 1
ATOM 2947 N N . LYS B 1 182 ? -14.922 4.848 -18.484 1 41.97 182 LYS B N 1
ATOM 2948 C CA . LYS B 1 182 ? -15.219 4.824 -17.047 1 41.97 182 LYS B CA 1
ATOM 2949 C C . LYS B 1 182 ? -13.961 4.52 -16.234 1 41.97 182 LYS B C 1
ATOM 2951 O O . LYS B 1 182 ? -13.758 5.09 -15.156 1 41.97 182 LYS B O 1
ATOM 2956 N N . LEU B 1 183 ? -13.195 3.803 -16.906 1 40.72 183 LEU B N 1
ATOM 2957 C CA . LEU B 1 183 ? -11.922 3.453 -16.281 1 40.72 183 LEU B CA 1
ATOM 2958 C C . LEU B 1 183 ? -10.875 4.539 -16.531 1 40.72 183 LEU B C 1
ATOM 2960 O O . LEU B 1 183 ? -10.016 4.781 -15.68 1 40.72 183 LEU B O 1
ATOM 2964 N N . ALA B 1 184 ? -10.984 5.211 -17.891 1 38.97 184 ALA B N 1
ATOM 2965 C CA . ALA B 1 184 ? -10.117 6.316 -18.297 1 38.97 184 ALA B CA 1
ATOM 2966 C C . ALA B 1 184 ? -10.617 7.641 -17.719 1 38.97 184 ALA B C 1
ATOM 2968 O O . ALA B 1 184 ? -9.82 8.531 -17.422 1 38.97 184 ALA B O 1
ATOM 2969 N N . ILE B 1 185 ? -11.961 8.07 -17.859 1 34.62 185 ILE B N 1
ATOM 2970 C CA . ILE B 1 185 ? -12.555 9.32 -17.391 1 34.62 185 ILE B CA 1
ATOM 2971 C C . ILE B 1 185 ? -12.383 9.438 -15.883 1 34.62 185 ILE B C 1
ATOM 2973 O O . ILE B 1 185 ? -12.305 10.539 -15.344 1 34.62 185 ILE B O 1
ATOM 2977 N N . LYS B 1 186 ? -12.461 8.297 -15.109 1 33.69 186 LYS B N 1
ATOM 2978 C CA . LYS B 1 186 ? -12.242 8.414 -13.664 1 33.69 186 LYS B CA 1
ATOM 2979 C C . LYS B 1 186 ? -10.75 8.5 -13.344 1 33.69 186 LYS B C 1
ATOM 2981 O O . LYS B 1 186 ? -10.367 8.461 -12.172 1 33.69 186 LYS B O 1
ATOM 2986 N N . THR B 1 187 ? -9.867 8.43 -14.414 1 27.67 187 THR B N 1
ATOM 2987 C CA . THR B 1 187 ? -8.516 8.969 -14.266 1 27.67 187 THR B CA 1
ATOM 2988 C C . THR B 1 187 ? -8.477 10.445 -14.672 1 27.67 187 THR B C 1
ATOM 2990 O O . THR B 1 187 ? -8.984 10.812 -15.727 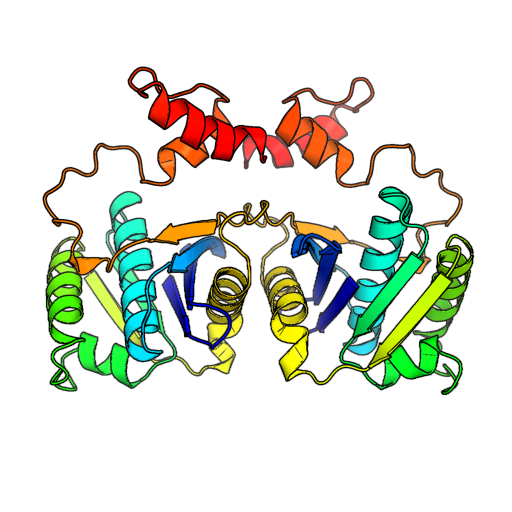1 27.67 187 THR B O 1
#

pLDDT: mean 79.35, std 21.87, range [27.67, 98.44]

Secondary structure (DSSP, 8-state):
-EEEEEE-SS-EEEEEEEE-TT--EEEEEEEE-S---HHHHHHHHHHHHHHHHHHTT--EEEEEES-HHHHHHHTTSS----TTTHHHHHHHHHHHTTSSEEEEEE--GGG-HHHHHHHHHHHHS-SS---BEEEEE-S-GGGS-TTS---SS-TTHHHHHHHHH-PPPTT--HHHHHHHHHHHTT-/-EEEEEE-SS-EEEEEEEE-TT--EEEEEEEE-S---HHHHHHHHHHHHHHHHHHTT--EEEEEES-HHHHHHHTTSS----TTTHHHHHHHHHHHTTSSEEEEEE--GGG-HHHHHHHHHHHHS-SSPPPBEEEEE-S-GGGS-TTS---SS-TTHHHHHHHHH----TT--HHHHHHHHHHHHT-

Foldseek 3Di:
DEKAWDDDPQFIKIKDWDQDPVRDIDIDMATDPDDDDRLVRRLVNVVVVLVVCVVVVAAEEEYEYADPVNQCCLVVNDPDDPPVCVVSSVVVVVSCVSHNYYHGDHDHPVVRVRRVVRNVCNTNDPPPDDDDDDDDDPDDPVVPPPPPPPPVQPPCNQVVCCVVVVDHPPPQPPVSVCVSCVVNVVD/DEWAWDDDPQFIKIKDWDQDPVRDIDIDMATDPDDDDRLVRRLVNVVVVLVVCVVVVAAEEEYEYADPVNQCCLVVNDPDDPPVCVVSSVVVVVSCVSHNYYHGDHDHPVVRVRRVVRNVCNTNDPPPDDDDDDDDDPDDPVVPPPPPPPPVQPPCNQVVCCVVVVDHDPPQPPVSVCVSCVVNVVD

Radius of gyration: 21.57 Å; Cα contacts (8 Å, |Δi|>4): 708; chains: 2; bounding box: 38×64×58 Å